Protein AF-A0A382S4W4-F1 (afdb_monomer)

pLDDT: mean 76.08, std 14.02, range [39.97, 96.25]

Solvent-accessible surface area (backbone atoms only — not comparable to full-atom values): 23054 Å² total; per-residue (Å²): 132,93,72,90,81,65,96,50,103,74,76,81,89,83,46,63,46,99,82,75,44,77,62,78,74,75,81,57,94,82,88,65,76,49,67,54,74,86,83,77,74,48,34,35,56,41,70,51,90,99,53,43,46,38,38,34,60,36,100,71,28,39,46,27,50,46,95,94,41,81,50,58,68,47,90,83,87,63,101,70,84,87,59,97,73,50,48,74,58,88,96,31,44,40,29,62,49,72,96,45,75,18,43,30,42,46,57,74,89,83,22,34,40,40,41,41,39,62,76,79,71,84,49,78,42,79,43,75,39,77,45,91,85,59,82,85,90,83,70,97,79,80,82,92,82,80,75,102,64,85,90,76,64,97,54,94,62,90,70,77,89,53,50,94,95,49,67,77,92,78,87,86,74,97,67,88,86,86,66,98,72,84,86,70,98,62,88,86,84,68,98,70,81,86,87,61,98,52,69,61,81,45,89,92,40,71,71,82,60,102,69,86,73,52,93,79,56,80,57,51,95,51,82,75,61,94,64,96,76,76,70,73,86,69,100,64,87,86,89,66,98,72,81,89,82,52,96,87,64,84,88,65,96,78,73,86,87,57,97,85,67,87,86,60,95,86,69,88,87,63,98,84,69,87,86,64,98,83,70,84,88,63,96,85,69,86,87,65,100,64,86,82,84,77,94,73,90,83,87,75,96,66,93,83,89,73,98,67,90,83,86,85,82,85,131

Structure (mmCIF, N/CA/C/O backbone):
data_AF-A0A382S4W4-F1
#
_entry.id   AF-A0A382S4W4-F1
#
loop_
_atom_site.group_PDB
_atom_site.id
_atom_site.type_symbol
_atom_site.label_atom_id
_atom_site.label_alt_id
_atom_site.label_comp_id
_atom_site.label_asym_id
_atom_site.label_entity_id
_atom_site.label_seq_id
_atom_site.pdbx_PDB_ins_code
_atom_site.Cartn_x
_atom_site.Cartn_y
_atom_site.Cartn_z
_atom_site.occupancy
_atom_site.B_iso_or_equiv
_atom_site.auth_seq_id
_atom_site.auth_comp_id
_atom_site.auth_asym_id
_atom_site.auth_atom_id
_atom_site.pdbx_PDB_model_num
ATOM 1 N N . THR A 1 1 ? -56.257 -3.236 67.622 1.00 54.34 1 THR A N 1
ATOM 2 C CA . THR A 1 1 ? -55.752 -2.202 66.692 1.00 54.34 1 THR A CA 1
ATOM 3 C C . THR A 1 1 ? -54.621 -1.463 67.360 1.00 54.34 1 THR A C 1
ATOM 5 O O . THR A 1 1 ? -54.868 -0.821 68.372 1.00 54.34 1 THR A O 1
ATOM 8 N N . ILE A 1 2 ? -53.397 -1.563 66.849 1.00 58.62 2 ILE A N 1
ATOM 9 C CA . ILE A 1 2 ? -52.315 -0.680 67.298 1.00 58.62 2 ILE A CA 1
ATOM 10 C C . ILE A 1 2 ? -52.555 0.663 66.600 1.00 58.62 2 ILE A C 1
ATOM 12 O O . ILE A 1 2 ? -52.522 0.729 65.375 1.00 58.62 2 ILE A O 1
ATOM 16 N N . ARG A 1 3 ? -52.894 1.710 67.358 1.00 56.34 3 ARG A N 1
ATOM 17 C CA . ARG A 1 3 ? -53.048 3.079 66.842 1.00 56.34 3 ARG A CA 1
ATOM 18 C C . ARG A 1 3 ? -51.912 3.915 67.414 1.00 56.34 3 ARG A C 1
ATOM 20 O O . ARG A 1 3 ? -51.837 4.068 68.628 1.00 56.34 3 ARG A O 1
ATOM 27 N N . ASN A 1 4 ? -51.046 4.453 66.561 1.00 56.53 4 ASN A N 1
ATOM 28 C CA . ASN A 1 4 ? -50.126 5.502 66.986 1.00 56.53 4 ASN A CA 1
ATOM 29 C C . ASN A 1 4 ? -50.922 6.815 67.046 1.00 56.53 4 ASN A C 1
ATOM 31 O O . ASN A 1 4 ? -51.209 7.416 66.015 1.00 56.53 4 ASN A O 1
ATOM 35 N N . SER A 1 5 ? -51.380 7.192 68.238 1.00 58.41 5 SER A N 1
ATOM 36 C CA . SER A 1 5 ? -52.273 8.338 68.452 1.00 58.41 5 SER A CA 1
ATOM 37 C C . SER A 1 5 ? -51.543 9.609 68.888 1.00 58.41 5 SER A C 1
ATOM 39 O O . SER A 1 5 ? -52.173 10.512 69.439 1.00 58.41 5 SER A O 1
ATOM 41 N N . VAL A 1 6 ? -50.224 9.691 68.696 1.00 53.38 6 VAL A N 1
ATOM 42 C CA . VAL A 1 6 ? -49.461 10.869 69.114 1.00 53.38 6 VAL A CA 1
ATOM 43 C C . VAL A 1 6 ? -49.486 11.918 68.002 1.00 53.38 6 VAL A C 1
ATOM 45 O O . VAL A 1 6 ? -49.145 11.651 66.853 1.00 53.38 6 VAL A O 1
ATOM 48 N N . LYS A 1 7 ? -49.925 13.126 68.363 1.00 47.78 7 LYS A N 1
ATOM 49 C CA . LYS A 1 7 ? -50.065 14.307 67.501 1.00 47.78 7 LYS A CA 1
ATOM 50 C C . LYS A 1 7 ? -48.700 14.971 67.285 1.00 47.78 7 LYS A C 1
ATOM 52 O O . LYS A 1 7 ? -48.487 16.113 67.679 1.00 47.78 7 LYS A O 1
ATOM 57 N N . THR A 1 8 ? -47.752 14.225 66.736 1.00 51.56 8 THR A N 1
ATOM 58 C CA . THR A 1 8 ? -46.457 14.750 66.302 1.00 51.56 8 THR A CA 1
ATOM 59 C C . THR A 1 8 ? -46.446 14.842 64.785 1.00 51.56 8 THR A C 1
ATOM 61 O O . THR A 1 8 ? -47.002 13.997 64.089 1.00 51.56 8 THR A O 1
ATOM 64 N N . ASN A 1 9 ? -45.782 15.864 64.252 1.00 51.69 9 ASN A N 1
ATOM 65 C CA . ASN A 1 9 ? -45.683 16.086 62.804 1.00 51.69 9 ASN A CA 1
ATOM 66 C C . ASN A 1 9 ? -44.791 15.032 62.104 1.00 51.69 9 ASN A C 1
ATOM 68 O O . ASN A 1 9 ? -44.653 15.046 60.886 1.00 51.69 9 ASN A O 1
ATOM 72 N N . ALA A 1 10 ? -44.204 14.115 62.879 1.00 47.34 10 ALA A N 1
ATOM 73 C CA . ALA A 1 10 ? -43.552 12.892 62.439 1.00 47.34 10 ALA A CA 1
ATOM 74 C C . ALA A 1 10 ? -44.035 11.749 63.347 1.00 47.34 10 ALA A C 1
ATOM 76 O O . ALA A 1 10 ? -43.761 11.753 64.549 1.00 47.34 10 ALA A O 1
ATOM 77 N N . GLY A 1 11 ? -44.794 10.803 62.796 1.00 48.38 11 GLY A N 1
ATOM 78 C CA . GLY A 1 11 ? -45.281 9.617 63.498 1.00 48.38 11 GLY A CA 1
ATOM 79 C C . GLY A 1 11 ? -44.932 8.364 62.702 1.00 48.38 11 GLY A C 1
ATOM 80 O O . GLY A 1 11 ? -45.155 8.313 61.496 1.00 48.38 11 GLY A O 1
ATOM 81 N N . GLY A 1 12 ? -44.378 7.356 63.373 1.00 56.34 12 GLY A N 1
ATOM 82 C CA . GLY A 1 12 ? -44.048 6.054 62.796 1.00 56.34 12 GLY A CA 1
ATOM 83 C C . GLY A 1 12 ? -44.210 4.950 63.837 1.00 56.34 12 GLY A C 1
ATOM 84 O O . GLY A 1 12 ? -44.223 5.222 65.037 1.00 56.34 12 GLY A O 1
ATOM 85 N N . LEU A 1 13 ? -44.384 3.707 63.395 1.00 65.19 13 LEU A N 1
ATOM 86 C CA . LEU A 1 13 ? -44.356 2.533 64.267 1.00 65.19 13 LEU A CA 1
ATOM 87 C C . LEU A 1 13 ? -42.949 1.932 64.194 1.00 65.19 13 LEU A C 1
ATOM 89 O O . LEU A 1 13 ? -42.568 1.381 63.166 1.00 65.19 13 LEU A O 1
ATOM 93 N N . VAL A 1 14 ? -42.172 2.058 65.271 1.00 59.69 14 VAL A N 1
ATOM 94 C CA . VAL A 1 14 ? -40.824 1.482 65.370 1.00 59.69 14 VAL A CA 1
ATOM 95 C C . VAL A 1 14 ? -40.901 0.238 66.246 1.00 59.69 14 VAL A C 1
ATOM 97 O O . VAL A 1 14 ? -41.170 0.337 67.439 1.00 59.69 14 VAL A O 1
ATOM 100 N N . LEU A 1 15 ? -40.678 -0.935 65.655 1.00 68.50 15 LEU A N 1
ATOM 101 C CA . LEU A 1 15 ? -40.522 -2.193 66.386 1.00 68.50 15 LEU A CA 1
ATOM 102 C C . LEU A 1 15 ? -39.055 -2.604 66.281 1.00 68.50 15 LEU A C 1
ATOM 104 O O . LEU A 1 15 ? -38.605 -3.014 65.213 1.00 68.50 15 LEU A O 1
ATOM 108 N N . GLN A 1 16 ? -38.295 -2.425 67.358 1.00 61.56 16 GLN A N 1
ATOM 109 C CA . GLN A 1 16 ? -36.849 -2.636 67.394 1.00 61.56 16 GLN A CA 1
ATOM 110 C C . GLN A 1 16 ? -36.498 -3.548 68.575 1.00 61.56 16 GLN A C 1
ATOM 112 O O . GLN A 1 16 ? -36.976 -3.340 69.688 1.00 61.56 16 GLN A O 1
ATOM 117 N N . GLY A 1 17 ? -35.710 -4.591 68.321 1.00 65.56 17 GLY A N 1
ATOM 118 C CA . GLY A 1 17 ? -35.198 -5.498 69.345 1.00 65.56 17 GLY A CA 1
ATOM 119 C C . GLY A 1 17 ? -34.038 -4.892 70.140 1.00 65.56 17 GLY A C 1
ATOM 120 O O . GLY A 1 17 ? -33.483 -3.857 69.772 1.00 65.56 17 GLY A O 1
ATOM 121 N N . SER A 1 18 ? -33.624 -5.579 71.206 1.00 71.19 18 SER A N 1
ATOM 122 C CA . SER A 1 18 ? -32.607 -5.120 72.172 1.00 71.19 18 SER A CA 1
ATOM 123 C C . SER A 1 18 ? -31.208 -4.864 71.591 1.00 71.19 18 SER A C 1
ATOM 125 O O . SER A 1 18 ? -30.400 -4.203 72.234 1.00 71.19 18 SER A O 1
ATOM 127 N N . ALA A 1 19 ? -30.922 -5.338 70.376 1.00 65.69 19 ALA A N 1
ATOM 128 C CA . ALA A 1 19 ? -29.662 -5.114 69.660 1.00 65.69 19 ALA A CA 1
ATOM 129 C C . ALA A 1 19 ? -29.766 -4.029 68.568 1.00 65.69 19 ALA A C 1
ATOM 131 O O . ALA A 1 19 ? -29.045 -4.079 67.575 1.00 65.69 19 ALA A O 1
ATOM 132 N N . ASN A 1 20 ? -30.711 -3.091 68.692 1.00 59.97 20 ASN A N 1
ATOM 133 C CA . ASN A 1 20 ? -31.052 -2.105 67.661 1.00 59.97 20 ASN A CA 1
ATOM 134 C C . ASN A 1 20 ? -31.538 -2.706 66.323 1.00 59.97 20 ASN A C 1
ATOM 136 O O . ASN A 1 20 ? -31.640 -1.994 65.324 1.00 59.97 20 ASN A O 1
ATOM 140 N N . ALA A 1 21 ? -31.889 -3.992 66.284 1.00 55.38 21 ALA A N 1
ATOM 141 C CA . ALA A 1 21 ? -32.415 -4.636 65.086 1.00 55.38 21 ALA A CA 1
ATOM 142 C C . ALA A 1 21 ? -33.883 -4.242 64.869 1.00 55.38 21 ALA A C 1
ATOM 144 O O . ALA A 1 21 ? -34.732 -4.547 65.704 1.00 55.38 21 ALA A O 1
ATOM 145 N N . HIS A 1 22 ? -34.201 -3.577 63.757 1.00 56.00 22 HIS A N 1
ATOM 146 C CA . HIS A 1 22 ? -35.592 -3.330 63.372 1.00 56.00 22 HIS A CA 1
ATOM 147 C C . HIS A 1 22 ? -36.271 -4.667 63.032 1.00 56.00 22 HIS A C 1
ATOM 149 O O . HIS A 1 22 ? -35.841 -5.375 62.127 1.00 56.00 22 HIS A O 1
ATOM 155 N N . GLY A 1 23 ? -37.311 -5.020 63.786 1.00 54.00 23 GLY A N 1
ATOM 156 C CA . GLY A 1 23 ? -38.014 -6.302 63.744 1.00 54.00 23 GLY A CA 1
ATOM 157 C C . GLY A 1 23 ? -39.500 -6.149 63.431 1.00 54.00 23 GLY A C 1
ATOM 158 O O . GLY A 1 23 ? -40.325 -6.841 64.022 1.00 54.00 23 GLY A O 1
ATOM 159 N N . MET A 1 24 ? -39.872 -5.223 62.542 1.00 62.91 24 MET A N 1
ATOM 160 C CA . MET A 1 24 ? -41.246 -5.174 62.043 1.00 62.91 24 MET A CA 1
ATOM 161 C C . MET A 1 24 ? -41.417 -6.216 60.938 1.00 62.91 24 MET A C 1
ATOM 163 O O . MET A 1 24 ? -41.065 -5.988 59.785 1.00 62.91 24 MET A O 1
ATOM 167 N N . GLN A 1 25 ? -41.966 -7.364 61.316 1.00 52.12 25 GLN A N 1
ATOM 168 C CA . GLN A 1 25 ? -42.292 -8.466 60.423 1.00 52.12 25 GLN A CA 1
ATOM 169 C C . GLN A 1 25 ? -43.817 -8.582 60.360 1.00 52.12 25 GLN A C 1
ATOM 171 O O . GLN A 1 25 ? -44.454 -9.047 61.305 1.00 52.12 25 GLN A O 1
ATOM 176 N N . LEU A 1 26 ? -44.420 -8.091 59.276 1.00 59.59 26 LEU A N 1
ATOM 177 C CA . LEU A 1 26 ? -45.848 -8.272 59.020 1.00 59.59 26 LEU A CA 1
ATOM 178 C C . LEU A 1 26 ? -46.017 -9.647 58.371 1.00 59.59 26 LEU A C 1
ATOM 180 O O . LEU A 1 26 ? -45.771 -9.819 57.183 1.00 59.59 26 LEU A O 1
ATOM 184 N N . TYR A 1 27 ? -46.342 -10.650 59.181 1.00 44.16 27 TYR A N 1
ATOM 185 C CA . TYR A 1 27 ? -46.604 -11.995 58.686 1.00 44.16 27 TYR A CA 1
ATOM 186 C C . TYR A 1 27 ? -47.919 -12.031 57.898 1.00 44.16 27 TYR A C 1
ATOM 188 O O . TYR A 1 27 ? -48.956 -11.597 58.398 1.00 44.16 27 TYR A O 1
ATOM 196 N N . TRP A 1 28 ? -47.880 -12.646 56.717 1.00 44.81 28 TRP A N 1
ATOM 197 C CA . TRP A 1 28 ? -49.014 -13.377 56.154 1.00 44.81 28 TRP A CA 1
ATOM 198 C C . TRP A 1 28 ? -48.686 -14.878 56.237 1.00 44.81 28 TRP A C 1
ATOM 200 O O . TRP A 1 28 ? -47.522 -15.279 56.167 1.00 44.81 28 TRP A O 1
ATOM 210 N N . SER A 1 29 ? -49.686 -15.730 56.459 1.00 39.97 29 SER A N 1
ATOM 211 C CA . SER A 1 29 ? -49.490 -17.179 56.589 1.00 39.97 29 SER A CA 1
ATOM 212 C C . SER A 1 29 ? -48.973 -17.789 55.279 1.00 39.97 29 SER A C 1
ATOM 214 O O . SER A 1 29 ? -49.696 -17.771 54.286 1.00 39.97 29 SER A O 1
ATOM 216 N N . GLY A 1 30 ? -47.761 -18.356 55.264 1.00 50.47 30 GLY A N 1
ATOM 217 C CA . GLY A 1 30 ? -47.265 -19.089 54.087 1.00 50.47 30 GLY A CA 1
ATOM 218 C C . GLY A 1 30 ? -45.762 -19.036 53.797 1.00 50.47 30 GLY A C 1
ATOM 219 O O . GLY A 1 30 ? -45.326 -19.678 52.852 1.00 50.47 30 GLY A O 1
ATOM 220 N N . GLY A 1 31 ? -44.953 -18.326 54.592 1.00 47.50 31 GLY A N 1
ATOM 221 C CA . GLY A 1 31 ? -43.483 -18.380 54.483 1.00 47.50 31 GLY A CA 1
ATOM 222 C C . GLY A 1 31 ? -42.833 -17.384 53.510 1.00 47.50 31 GLY A C 1
ATOM 223 O O . GLY A 1 31 ? -41.613 -17.410 53.373 1.00 47.50 31 GLY A O 1
ATOM 224 N N . ALA A 1 32 ? -43.602 -16.479 52.895 1.00 47.00 32 ALA A N 1
ATOM 225 C CA . ALA A 1 32 ? -43.093 -15.359 52.098 1.00 47.00 32 ALA A CA 1
ATOM 226 C C . ALA A 1 32 ? -43.271 -14.023 52.848 1.00 47.00 32 ALA A C 1
ATOM 228 O O . ALA A 1 32 ? -44.266 -13.824 53.545 1.00 47.00 32 ALA A O 1
ATOM 229 N N . TYR A 1 33 ? -42.290 -13.121 52.729 1.00 52.62 33 TYR A N 1
ATOM 230 C CA . TYR A 1 33 ? -42.271 -11.807 53.383 1.00 52.62 33 TYR A CA 1
ATOM 231 C C . TYR A 1 33 ? -42.236 -10.707 52.322 1.00 52.62 33 TYR A C 1
ATOM 233 O O . TYR A 1 33 ? -41.257 -10.620 51.583 1.00 52.62 33 TYR A O 1
ATOM 241 N N . GLY A 1 34 ? -43.255 -9.848 52.293 1.00 51.94 34 GLY A N 1
ATOM 242 C CA . GLY A 1 34 ? -43.344 -8.720 51.369 1.00 51.94 34 GLY A CA 1
ATOM 243 C C . GLY A 1 34 ? -44.276 -7.634 51.899 1.00 51.94 34 GLY A C 1
ATOM 244 O O . GLY A 1 34 ? -45.310 -7.915 52.508 1.00 51.94 34 GLY A O 1
ATOM 245 N N . PHE A 1 35 ? -43.895 -6.371 51.711 1.00 59.12 35 PHE A N 1
ATOM 246 C CA . PHE A 1 35 ? -44.831 -5.260 51.825 1.00 59.12 35 PHE A CA 1
ATOM 247 C C . PHE A 1 35 ? -45.616 -5.217 50.510 1.00 59.12 35 PHE A C 1
ATOM 249 O O . PHE A 1 35 ? -45.046 -4.810 49.508 1.00 59.12 35 PHE A O 1
ATOM 256 N N . LEU A 1 36 ? -46.915 -5.548 50.550 1.00 57.84 36 LEU A N 1
ATOM 257 C CA . LEU A 1 36 ? -47.888 -5.351 49.456 1.00 57.84 36 LEU A CA 1
ATOM 258 C C . LEU A 1 36 ? -47.997 -6.461 48.380 1.00 57.84 36 LEU A C 1
ATOM 260 O O . LEU A 1 36 ? -48.122 -6.155 47.195 1.00 57.84 36 LEU A O 1
ATOM 264 N N . ASP A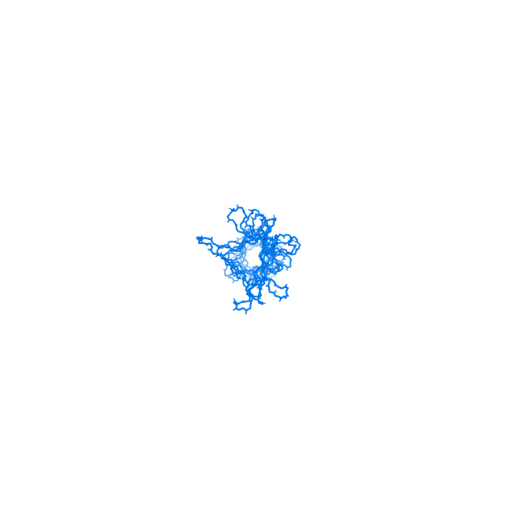 1 37 ? -48.102 -7.731 48.774 1.00 50.25 37 ASP A N 1
ATOM 265 C CA . ASP A 1 37 ? -48.637 -8.768 47.872 1.00 50.25 37 ASP A CA 1
ATOM 266 C C . ASP A 1 37 ? -50.182 -8.666 47.753 1.00 50.25 37 ASP A C 1
ATOM 268 O O . ASP A 1 37 ? -50.891 -8.417 48.731 1.00 50.25 37 ASP A O 1
ATOM 272 N N . GLY A 1 38 ? -50.704 -8.845 46.533 1.00 49.59 38 GLY A N 1
ATOM 273 C CA . GLY A 1 38 ? -52.071 -9.325 46.295 1.00 49.59 38 GLY A CA 1
ATOM 274 C C . GLY A 1 38 ? -53.092 -8.343 45.715 1.00 49.59 38 GLY A C 1
ATOM 275 O O . GLY A 1 38 ? -54.096 -8.787 45.164 1.00 49.59 38 GLY A O 1
ATOM 276 N N . ALA A 1 39 ? -52.867 -7.026 45.774 1.00 50.03 39 ALA A N 1
ATOM 277 C CA . ALA A 1 39 ? -53.858 -6.060 45.262 1.00 50.03 39 ALA A CA 1
ATOM 278 C C . ALA A 1 39 ? -53.289 -4.851 44.498 1.00 50.03 39 ALA A C 1
ATOM 280 O O . ALA A 1 39 ? -54.037 -4.184 43.789 1.00 50.03 39 ALA A O 1
ATOM 281 N N . TRP A 1 40 ? -51.994 -4.546 44.634 1.00 49.09 40 TRP A N 1
ATOM 282 C CA . TRP A 1 40 ? -51.416 -3.267 44.190 1.00 49.09 40 TRP A CA 1
ATOM 283 C C . TRP A 1 40 ? -50.186 -3.410 43.279 1.00 49.09 40 TRP A C 1
ATOM 285 O O . TRP A 1 40 ? -49.333 -2.540 43.316 1.00 49.09 40 TRP A O 1
ATOM 295 N N . ALA A 1 41 ? -50.136 -4.437 42.416 1.00 54.12 41 ALA A N 1
ATOM 296 C CA . ALA A 1 41 ? -49.183 -4.596 41.290 1.00 54.12 41 ALA A CA 1
ATOM 297 C C . ALA A 1 41 ? -47.979 -5.559 41.444 1.00 54.12 41 ALA A C 1
ATOM 299 O O . ALA A 1 41 ? -47.053 -5.491 40.640 1.00 54.12 41 ALA A O 1
ATOM 300 N N . GLY A 1 42 ? -48.004 -6.518 42.379 1.00 62.00 42 GLY A N 1
ATOM 301 C CA . GLY A 1 42 ? -47.074 -7.670 42.353 1.00 62.00 42 GLY A CA 1
ATOM 302 C C . GLY A 1 42 ? -45.594 -7.336 42.594 1.00 62.00 42 GLY A C 1
ATOM 303 O O . GLY A 1 42 ? -44.709 -8.095 42.215 1.00 62.00 42 GLY A O 1
ATOM 304 N N . TRP A 1 43 ? -45.324 -6.179 43.180 1.00 63.44 43 TRP A N 1
ATOM 305 C CA . TRP A 1 43 ? -44.027 -5.770 43.703 1.00 63.44 43 TRP A CA 1
ATOM 306 C C . TRP A 1 43 ? -43.767 -6.281 45.128 1.00 63.44 43 TRP A C 1
ATOM 308 O O . TRP A 1 43 ? -44.626 -6.147 45.992 1.00 63.44 43 TRP A O 1
ATOM 318 N N . ASP A 1 44 ? -42.553 -6.778 45.380 1.00 69.19 44 ASP A N 1
ATOM 319 C CA . ASP A 1 44 ? -42.065 -7.159 46.711 1.00 69.19 44 ASP A CA 1
ATOM 320 C C . ASP A 1 44 ? -40.742 -6.449 47.010 1.00 69.19 44 ASP A C 1
ATOM 322 O O . ASP A 1 44 ? -39.798 -6.502 46.221 1.00 69.19 44 ASP A O 1
ATOM 326 N N . ILE A 1 45 ? -40.642 -5.799 48.172 1.00 75.38 45 ILE A N 1
ATOM 327 C CA . ILE A 1 45 ? -39.391 -5.194 48.651 1.00 75.38 45 ILE A CA 1
ATOM 328 C C . ILE A 1 45 ? -38.903 -5.969 49.869 1.00 75.38 45 ILE A C 1
ATOM 330 O O . ILE A 1 45 ? -39.562 -6.005 50.911 1.00 75.38 45 ILE A O 1
ATOM 334 N N . ARG A 1 46 ? -37.706 -6.543 49.758 1.00 72.50 46 ARG A N 1
ATOM 335 C CA . ARG A 1 46 ? -37.032 -7.295 50.815 1.00 72.50 46 ARG A CA 1
ATOM 336 C C . ARG A 1 46 ? -35.699 -6.644 51.149 1.00 72.50 46 ARG A C 1
ATOM 338 O O . ARG A 1 46 ? -34.873 -6.396 50.278 1.00 72.50 46 ARG A O 1
ATOM 345 N N . LYS A 1 47 ? -35.441 -6.457 52.442 1.00 69.06 47 LYS A N 1
ATOM 346 C CA . LYS A 1 47 ? -34.117 -6.118 52.968 1.00 69.06 47 LYS A CA 1
ATOM 347 C C . LYS A 1 47 ? -33.769 -7.080 54.092 1.00 69.06 47 LYS A C 1
ATOM 349 O O . LYS A 1 47 ? -34.375 -7.031 55.158 1.00 69.06 47 LYS A O 1
ATOM 354 N N . ALA A 1 48 ? -32.785 -7.946 53.872 1.00 69.25 48 ALA A N 1
ATOM 355 C CA . ALA A 1 48 ? -32.243 -8.760 54.956 1.00 69.25 48 ALA A CA 1
ATOM 356 C C . ALA A 1 48 ? -31.367 -7.898 55.886 1.00 69.25 48 ALA A C 1
ATOM 358 O O . ALA A 1 48 ? -30.702 -6.951 55.438 1.00 69.25 48 ALA A O 1
ATOM 359 N N . VAL A 1 49 ? -31.345 -8.223 57.184 1.00 65.06 49 VAL A N 1
ATOM 360 C CA . VAL A 1 49 ? -30.400 -7.617 58.140 1.00 65.06 49 VAL A CA 1
ATOM 361 C C . VAL A 1 49 ? -28.986 -7.899 57.637 1.00 65.06 49 VAL A C 1
ATOM 363 O O . VAL A 1 49 ? -28.648 -9.051 57.389 1.00 65.06 49 VAL A O 1
ATOM 366 N N . ASN A 1 50 ? -28.196 -6.845 57.416 1.00 70.75 50 ASN A N 1
ATOM 367 C CA . ASN A 1 50 ? -26.859 -6.908 56.802 1.00 70.75 50 ASN A CA 1
ATOM 368 C C . ASN A 1 50 ? -26.780 -7.563 55.403 1.00 70.75 50 ASN A C 1
ATOM 370 O O . ASN A 1 50 ? -25.682 -7.764 54.904 1.00 70.75 50 ASN A O 1
ATOM 374 N N . GLY A 1 51 ? -27.911 -7.869 54.755 1.00 68.31 51 GLY A N 1
ATOM 375 C CA . GLY A 1 51 ? -27.957 -8.445 53.406 1.00 68.31 51 GLY A CA 1
ATOM 376 C C . GLY A 1 51 ? -28.435 -7.458 52.341 1.00 68.31 51 GLY A C 1
ATOM 377 O O . GLY A 1 51 ? -28.533 -6.255 52.587 1.00 68.31 51 GLY A O 1
ATOM 378 N N . ASN A 1 52 ? -28.766 -7.963 51.159 1.00 75.00 52 ASN A N 1
ATOM 379 C CA . ASN A 1 52 ? -29.083 -7.132 49.997 1.00 75.00 52 ASN A CA 1
ATOM 380 C C . ASN A 1 52 ? -30.491 -6.514 50.062 1.00 75.00 52 ASN A C 1
ATOM 382 O O . ASN A 1 52 ? -31.371 -7.014 50.773 1.00 75.00 52 ASN A O 1
ATOM 386 N N . LEU A 1 53 ? -30.675 -5.394 49.353 1.00 80.12 53 LEU A N 1
ATOM 387 C CA . LEU A 1 53 ? -31.995 -4.827 49.066 1.00 80.12 53 LEU A CA 1
ATOM 388 C C . LEU A 1 53 ? -32.470 -5.409 47.734 1.00 80.12 53 LEU A C 1
ATOM 390 O O . LEU A 1 53 ? -31.862 -5.158 46.693 1.00 80.12 53 LEU A O 1
ATOM 394 N N . GLU A 1 54 ? -33.552 -6.168 47.780 1.00 74.81 54 GLU A N 1
ATOM 395 C CA . GLU A 1 54 ? -34.197 -6.775 46.623 1.00 74.81 54 GLU A CA 1
ATOM 396 C C . GLU A 1 54 ? -35.533 -6.064 46.395 1.00 74.81 54 GLU A C 1
ATOM 398 O O . GLU A 1 54 ? -36.381 -6.045 47.288 1.00 74.81 54 GLU A O 1
ATOM 403 N N . ALA A 1 55 ? -35.718 -5.476 45.213 1.00 78.81 55 ALA A N 1
ATOM 404 C CA . ALA A 1 55 ? -37.009 -4.980 44.750 1.00 78.81 55 ALA A CA 1
ATOM 405 C C . ALA A 1 55 ? -37.456 -5.838 43.563 1.00 78.81 55 ALA A C 1
ATOM 407 O O . ALA A 1 55 ? -36.878 -5.785 42.475 1.00 78.81 55 ALA A O 1
ATOM 408 N N . TRP A 1 56 ? -38.461 -6.667 43.794 1.00 73.31 56 TRP A N 1
ATOM 409 C CA . TRP A 1 56 ? -39.118 -7.483 42.787 1.00 73.31 56 TRP A CA 1
ATOM 410 C C . TRP A 1 56 ? -40.264 -6.670 42.200 1.00 73.31 56 TRP A C 1
ATOM 412 O O . TRP A 1 56 ? -41.025 -6.066 42.950 1.00 73.31 56 TRP A O 1
ATOM 422 N N . VAL A 1 57 ? -40.383 -6.627 40.873 1.00 73.44 57 VAL A N 1
ATOM 423 C CA . VAL A 1 57 ? -41.421 -5.853 40.172 1.00 73.44 57 VAL A CA 1
ATOM 424 C C . VAL A 1 57 ? -42.268 -6.813 39.330 1.00 73.44 57 VAL A C 1
ATOM 426 O O . VAL A 1 57 ? -42.339 -6.726 38.105 1.00 73.44 57 VAL A O 1
ATOM 429 N N . GLY A 1 58 ? -42.868 -7.798 40.000 1.00 69.69 58 GLY A N 1
ATOM 430 C CA . GLY A 1 58 ? -43.636 -8.873 39.378 1.00 69.69 58 GLY A CA 1
ATOM 431 C C . GLY A 1 58 ? -42.783 -9.993 38.779 1.00 69.69 58 GLY A C 1
ATOM 432 O O . GLY A 1 58 ? -41.586 -10.120 39.027 1.00 69.69 58 GLY A O 1
ATOM 433 N N . ASN A 1 59 ? -43.425 -10.819 37.947 1.00 67.12 59 ASN A N 1
ATOM 434 C CA . ASN A 1 59 ? -42.836 -12.037 37.371 1.00 67.12 59 ASN A CA 1
ATOM 435 C C . ASN A 1 59 ? -41.751 -11.763 36.301 1.00 67.12 59 ASN A C 1
ATOM 437 O O . ASN A 1 59 ? -41.108 -12.692 35.820 1.00 67.12 59 ASN A O 1
ATOM 441 N N . ALA A 1 60 ? -41.575 -10.499 35.893 1.00 60.75 60 ALA A N 1
ATOM 442 C CA . ALA A 1 60 ? -40.752 -10.095 34.751 1.00 60.75 60 ALA A CA 1
ATOM 443 C C . ALA A 1 60 ? -39.370 -9.521 35.124 1.00 60.75 60 ALA A C 1
ATOM 445 O O . ALA A 1 60 ? -38.569 -9.256 34.230 1.00 60.75 60 ALA A O 1
ATOM 446 N N . GLY A 1 61 ? -39.052 -9.343 36.411 1.00 65.00 61 GLY A N 1
ATOM 447 C CA . GLY A 1 61 ? -37.689 -9.004 36.818 1.00 65.00 61 GLY A CA 1
ATOM 448 C C . GLY A 1 61 ? -37.554 -8.426 38.223 1.00 65.00 61 GLY A C 1
ATOM 449 O O . GLY A 1 61 ? -38.462 -7.793 38.757 1.00 65.00 61 GLY A O 1
ATOM 450 N N . PHE A 1 62 ? -36.378 -8.637 38.810 1.00 73.50 62 PHE A N 1
ATOM 451 C CA . PHE A 1 62 ? -35.947 -7.995 40.049 1.00 73.50 62 PHE A CA 1
ATOM 452 C C . PHE A 1 62 ? -34.829 -6.994 39.745 1.00 73.50 62 PHE A C 1
ATOM 454 O O . PHE A 1 62 ? -34.095 -7.170 38.771 1.00 73.50 62 PHE A O 1
ATOM 461 N N . ILE A 1 63 ? -34.684 -5.978 40.596 1.00 76.75 63 ILE A N 1
ATOM 462 C CA . ILE A 1 63 ? -33.468 -5.174 40.733 1.00 76.75 63 ILE A CA 1
ATOM 463 C C . ILE A 1 63 ? -32.924 -5.459 42.136 1.00 76.75 63 ILE A C 1
ATOM 465 O O . ILE A 1 63 ? -33.559 -5.125 43.138 1.00 76.75 63 ILE A O 1
ATOM 469 N N . CYS A 1 64 ? -31.762 -6.107 42.216 1.00 74.94 64 CYS A N 1
ATOM 470 C CA . CYS A 1 64 ? -31.025 -6.292 43.461 1.00 74.94 64 CYS A CA 1
ATOM 471 C C . CYS A 1 64 ? -29.842 -5.333 43.506 1.00 74.94 64 CYS A C 1
ATOM 473 O O . CYS A 1 64 ? -28.964 -5.389 42.644 1.00 74.94 64 CYS A O 1
ATOM 475 N N . ALA A 1 65 ? -29.775 -4.521 44.558 1.00 74.38 65 ALA A N 1
ATOM 476 C CA . ALA A 1 65 ? -28.518 -3.924 44.984 1.00 74.38 65 ALA A CA 1
ATOM 477 C C . ALA A 1 65 ? -27.802 -4.953 45.869 1.00 74.38 65 ALA A C 1
ATOM 479 O O . ALA A 1 65 ? -28.106 -5.091 47.058 1.00 74.38 65 ALA A O 1
ATOM 480 N N . CYS A 1 66 ? -26.907 -5.719 45.253 1.00 66.88 66 CYS A N 1
ATOM 481 C CA . CYS A 1 66 ? -26.224 -6.849 45.860 1.00 66.88 66 CYS A CA 1
ATOM 482 C C . CYS A 1 66 ? -24.729 -6.513 46.025 1.00 66.88 66 CYS A C 1
ATOM 484 O O . CYS A 1 66 ? -24.031 -6.364 45.024 1.00 66.88 66 CYS A O 1
ATOM 486 N N . GLU A 1 67 ? -24.238 -6.364 47.262 1.00 68.44 67 GLU A N 1
ATOM 487 C CA . GLU A 1 67 ? -22.795 -6.236 47.579 1.00 68.44 67 GLU A CA 1
ATOM 488 C C . GLU A 1 67 ? -22.028 -5.168 46.760 1.00 68.44 67 GLU A C 1
ATOM 490 O O . GLU A 1 67 ? -20.883 -5.358 46.358 1.00 68.44 67 GLU A O 1
ATOM 495 N N . GLY A 1 68 ? -22.665 -4.022 46.488 1.00 69.19 68 GLY A N 1
ATOM 496 C CA . GLY A 1 68 ? -22.067 -2.931 45.700 1.00 69.19 68 GLY A CA 1
ATOM 497 C C . GLY A 1 68 ? -22.243 -3.057 44.181 1.00 69.19 68 GLY A C 1
ATOM 498 O O . GLY A 1 68 ? -21.703 -2.243 43.435 1.00 69.19 68 GLY A O 1
ATOM 499 N N . SER A 1 69 ? -23.021 -4.036 43.719 1.00 70.75 69 SER A N 1
ATOM 500 C CA . SER A 1 69 ? -23.436 -4.199 42.324 1.00 70.75 69 SER A CA 1
ATOM 501 C C . SER A 1 69 ? -24.948 -4.033 42.161 1.00 70.75 69 SER A C 1
ATOM 503 O O . SER A 1 69 ? -25.712 -4.164 43.119 1.00 70.75 69 SER A O 1
ATOM 505 N N . VAL A 1 70 ? -25.380 -3.757 40.932 1.00 80.94 70 VAL A N 1
ATOM 506 C CA . VAL A 1 70 ? -26.788 -3.822 40.533 1.00 80.94 70 VAL A CA 1
ATOM 507 C C . VAL A 1 70 ? -26.956 -5.058 39.660 1.00 80.94 70 VAL A C 1
ATOM 509 O O . VAL A 1 70 ? -26.393 -5.127 38.569 1.00 80.94 70 VAL A O 1
ATOM 512 N N . ALA A 1 71 ? -27.723 -6.033 40.136 1.00 78.94 71 ALA A N 1
ATOM 513 C CA . ALA A 1 71 ? -28.158 -7.179 39.349 1.00 78.94 71 ALA A CA 1
ATOM 514 C C . ALA A 1 71 ? -29.625 -6.972 38.978 1.00 78.94 71 ALA A C 1
ATOM 516 O O . ALA A 1 71 ? -30.472 -6.854 39.862 1.00 78.94 71 ALA A O 1
ATOM 517 N N . ALA A 1 72 ? -29.924 -6.914 37.684 1.00 80.44 72 ALA A N 1
ATOM 518 C CA . ALA A 1 72 ? -31.286 -6.762 37.201 1.00 80.44 72 ALA A CA 1
ATOM 519 C C . ALA A 1 72 ? -31.601 -7.824 36.149 1.00 80.44 72 ALA A C 1
ATOM 521 O O . ALA A 1 72 ? -30.792 -8.077 35.258 1.00 80.44 72 ALA A O 1
ATOM 522 N N . HIS A 1 73 ? -32.784 -8.430 36.246 1.00 79.31 73 HIS A N 1
ATOM 523 C CA . HIS A 1 73 ? -33.301 -9.332 35.207 1.00 79.31 73 HIS A CA 1
ATOM 524 C C . HIS A 1 73 ? -34.129 -8.582 34.143 1.00 79.31 73 HIS A C 1
ATOM 526 O O . HIS A 1 73 ? -34.663 -9.182 33.218 1.00 79.31 73 HIS A O 1
ATOM 532 N N . CYS A 1 74 ? -34.219 -7.258 34.274 1.00 78.06 74 CYS A N 1
ATOM 533 C CA . CYS A 1 74 ? -34.865 -6.342 33.342 1.00 78.06 74 CYS A CA 1
ATOM 534 C C . CYS A 1 74 ? -33.863 -5.293 32.821 1.00 78.06 74 CYS A C 1
ATOM 536 O O . CYS A 1 74 ? -32.766 -5.136 33.362 1.00 78.06 74 CYS A O 1
ATOM 538 N N . CYS A 1 75 ? -34.229 -4.564 31.761 1.00 80.12 75 CYS A N 1
ATOM 539 C CA . CYS A 1 75 ? -33.418 -3.457 31.253 1.00 80.12 75 CYS A CA 1
ATOM 540 C C . CYS A 1 75 ? -33.312 -2.338 32.302 1.00 80.12 75 CYS A C 1
ATOM 542 O O . CYS A 1 75 ? -34.326 -1.793 32.735 1.00 80.12 75 CYS A O 1
ATOM 544 N N . VAL A 1 76 ? -32.087 -1.951 32.664 1.00 82.62 76 VAL A N 1
ATOM 545 C CA . VAL A 1 76 ? -31.833 -0.779 33.513 1.00 82.62 76 VAL A CA 1
ATOM 546 C C . VAL A 1 76 ? -31.647 0.438 32.612 1.00 82.62 76 VAL A C 1
ATOM 548 O O . VAL A 1 76 ? -30.686 0.502 31.848 1.00 82.62 76 VAL A O 1
ATOM 551 N N . VAL A 1 77 ? -32.558 1.406 32.701 1.00 82.69 77 VAL A N 1
ATOM 552 C CA . VAL A 1 77 ? -32.446 2.693 32.002 1.00 82.69 77 VAL A CA 1
ATOM 553 C C . VAL A 1 77 ? -32.043 3.752 33.020 1.00 82.69 77 VAL A C 1
ATOM 555 O O . VAL A 1 77 ? -32.808 4.066 33.929 1.00 82.69 77 VAL A O 1
ATOM 558 N N . ALA A 1 78 ? -30.840 4.300 32.880 1.00 84.19 78 ALA A N 1
ATOM 559 C CA . ALA A 1 78 ? -30.336 5.381 33.718 1.00 84.19 78 ALA A CA 1
ATOM 560 C C . ALA A 1 78 ? -29.531 6.369 32.858 1.00 84.19 78 ALA A C 1
ATOM 562 O O . ALA A 1 78 ? -28.874 5.928 31.913 1.00 84.19 78 ALA A O 1
ATOM 563 N N . PRO A 1 79 ? -29.522 7.679 33.176 1.00 83.94 79 PRO A N 1
ATOM 564 C CA . PRO A 1 79 ? -28.658 8.641 32.487 1.00 83.94 79 PRO A CA 1
ATOM 565 C C . PRO A 1 79 ? -27.169 8.289 32.602 1.00 83.94 79 PRO A C 1
ATOM 567 O O . PRO A 1 79 ? -26.392 8.563 31.694 1.00 83.94 79 PRO A O 1
ATOM 570 N N . ILE A 1 80 ? -26.778 7.689 33.731 1.00 83.94 80 ILE A N 1
ATOM 571 C CA . ILE A 1 80 ? -25.415 7.255 34.031 1.00 83.94 80 ILE A CA 1
ATOM 572 C C . ILE A 1 80 ? -25.506 5.920 34.773 1.00 83.94 80 ILE A C 1
ATOM 574 O O . ILE A 1 80 ? -26.222 5.812 35.769 1.00 83.94 80 ILE A O 1
ATOM 578 N N . LEU A 1 81 ? -24.756 4.919 34.310 1.00 84.69 81 LEU A N 1
ATOM 579 C CA . LEU A 1 81 ? -24.528 3.671 35.034 1.00 84.69 81 LEU A CA 1
ATOM 580 C C . LEU A 1 81 ? -23.088 3.663 35.552 1.00 84.69 81 LEU A C 1
ATOM 582 O O . LEU A 1 81 ? -22.146 3.512 34.778 1.00 84.69 81 LEU A O 1
ATOM 586 N N . CYS A 1 82 ? -22.915 3.829 36.861 1.00 81.88 82 CYS A N 1
ATOM 587 C CA . CYS A 1 82 ? -21.602 3.767 37.496 1.00 81.88 82 CYS A CA 1
ATOM 588 C C . CYS A 1 82 ? -21.270 2.324 37.887 1.00 81.88 82 CYS A C 1
ATOM 590 O O . CYS A 1 82 ? -22.066 1.663 38.554 1.00 81.88 82 CYS A O 1
ATOM 592 N N . ALA A 1 83 ? -20.074 1.859 37.531 1.00 83.12 83 ALA A N 1
ATOM 593 C CA . ALA A 1 83 ? -19.528 0.591 37.998 1.00 83.12 83 ALA A CA 1
ATOM 594 C C . ALA A 1 83 ? -18.143 0.821 38.607 1.00 83.12 83 ALA A C 1
ATOM 596 O O . ALA A 1 83 ? -17.305 1.490 38.008 1.00 83.12 83 ALA A O 1
ATOM 597 N N . THR A 1 84 ? -17.896 0.257 39.789 1.00 81.56 84 THR A N 1
ATOM 598 C CA . THR A 1 84 ? -16.633 0.463 40.517 1.00 81.56 84 THR A CA 1
ATOM 599 C C . THR A 1 84 ? -15.463 -0.293 39.888 1.00 81.56 84 THR A C 1
ATOM 601 O O . THR A 1 84 ? -14.329 0.167 39.951 1.00 81.56 84 THR A O 1
ATOM 604 N N . SER A 1 85 ? -15.723 -1.458 39.284 1.00 84.25 85 SER A N 1
ATOM 605 C CA . SER A 1 85 ? -14.675 -2.303 38.690 1.00 84.25 85 SER A CA 1
ATOM 606 C C . SER A 1 85 ? -14.887 -2.537 37.200 1.00 84.25 85 SER A C 1
ATOM 608 O O . SER A 1 85 ? -13.975 -2.314 36.412 1.00 84.25 85 SER A O 1
ATOM 610 N N . TYR A 1 86 ? -16.075 -2.988 36.800 1.00 85.31 86 TYR A N 1
ATOM 611 C CA . TYR A 1 86 ? -16.437 -3.200 35.400 1.00 85.31 86 TYR A CA 1
ATOM 612 C C . TYR A 1 86 ? -17.960 -3.295 35.249 1.00 85.31 86 TYR A C 1
ATOM 614 O O . TYR A 1 86 ? -18.662 -3.667 36.190 1.00 85.31 86 TYR A O 1
ATOM 622 N N . ALA A 1 87 ? -18.459 -3.036 34.045 1.00 87.81 87 ALA A N 1
ATOM 623 C CA . ALA A 1 87 ? -19.782 -3.450 33.596 1.00 87.81 87 ALA A CA 1
ATOM 624 C C . ALA A 1 87 ? -19.647 -4.724 32.746 1.00 87.81 87 ALA A C 1
ATOM 626 O O . ALA A 1 87 ? -18.772 -4.809 31.887 1.00 87.81 87 ALA A O 1
ATOM 627 N N . LYS A 1 88 ? -20.485 -5.737 32.984 1.00 84.75 88 LYS A N 1
ATOM 628 C CA . LYS A 1 88 ? -20.534 -6.951 32.150 1.00 84.75 88 LYS A CA 1
ATOM 629 C C . LYS A 1 88 ? -21.622 -6.807 31.093 1.00 84.75 88 LYS A C 1
ATOM 631 O O . LYS A 1 88 ? -22.773 -6.558 31.435 1.00 84.75 88 LYS A O 1
ATOM 636 N N . ILE A 1 89 ? -21.258 -6.999 29.830 1.00 87.12 89 ILE A N 1
ATOM 637 C CA . ILE A 1 89 ? -22.165 -7.016 28.682 1.00 87.12 89 ILE A CA 1
ATOM 638 C C . ILE A 1 89 ? -22.011 -8.384 28.010 1.00 87.12 89 ILE A C 1
ATOM 640 O O . ILE A 1 89 ? -21.014 -8.657 27.342 1.00 87.12 89 ILE A O 1
ATOM 644 N N . GLY A 1 90 ? -22.970 -9.284 28.245 1.00 87.56 90 GLY A N 1
ATOM 645 C CA . GLY A 1 90 ? -22.830 -10.692 27.867 1.00 87.56 90 GLY A CA 1
ATOM 646 C C . GLY A 1 90 ? -21.633 -11.343 28.571 1.00 87.56 90 GLY A C 1
ATOM 647 O O . GLY A 1 90 ? -21.521 -11.283 29.795 1.00 87.56 90 GLY A O 1
ATOM 648 N N . ALA A 1 91 ? -20.725 -11.943 27.798 1.00 85.88 91 ALA A N 1
ATOM 649 C CA . ALA A 1 91 ? -19.478 -12.520 28.312 1.00 85.88 91 ALA A CA 1
ATOM 650 C C . ALA A 1 91 ? -18.324 -11.499 28.429 1.00 85.88 91 ALA A C 1
ATOM 652 O O . ALA A 1 91 ? -17.255 -11.837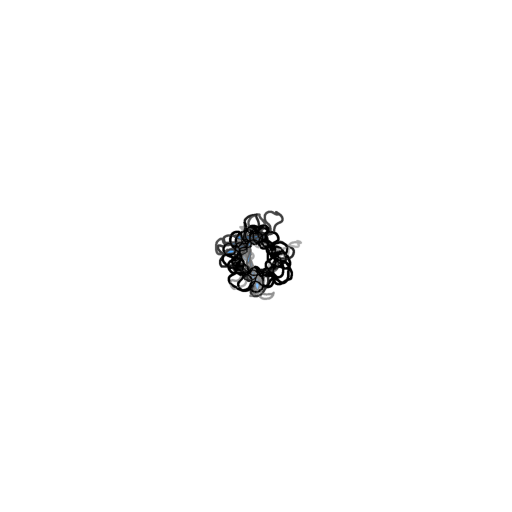 28.936 1.00 85.88 91 ALA A O 1
ATOM 653 N N . THR A 1 92 ? -18.521 -10.258 27.976 1.00 86.44 92 THR A N 1
ATOM 654 C CA . THR A 1 92 ? -17.470 -9.237 27.900 1.00 86.44 92 THR A CA 1
ATOM 655 C C . THR A 1 92 ? -17.521 -8.306 29.103 1.00 86.44 92 THR A C 1
ATOM 657 O O . THR A 1 92 ? -18.583 -7.821 29.490 1.00 86.44 92 THR A O 1
ATOM 660 N N . CYS A 1 93 ? -16.359 -8.019 29.689 1.00 86.88 93 CYS A N 1
ATOM 661 C CA . CYS A 1 93 ? -16.219 -6.989 30.716 1.00 86.88 93 CYS A CA 1
ATOM 662 C C . CYS A 1 93 ? -15.753 -5.673 30.080 1.00 86.88 93 CYS A C 1
ATOM 664 O O . CYS A 1 93 ? -14.815 -5.667 29.280 1.00 86.88 93 CYS A O 1
ATOM 666 N N . VAL A 1 94 ? -16.397 -4.577 30.473 1.00 89.81 94 VAL A N 1
ATOM 667 C CA . VAL A 1 94 ? -16.105 -3.200 30.077 1.00 89.81 94 VAL A CA 1
ATOM 668 C C . VAL A 1 94 ? -15.657 -2.432 31.315 1.00 89.81 94 VAL A C 1
ATOM 670 O O . VAL A 1 94 ? -16.418 -2.302 32.273 1.00 89.81 94 VAL A O 1
ATOM 673 N N . CYS A 1 95 ? -14.427 -1.936 31.327 1.00 87.94 95 CYS A N 1
ATOM 674 C CA . CYS A 1 95 ? -13.875 -1.184 32.456 1.00 87.94 95 CYS A CA 1
ATOM 675 C C . CYS A 1 95 ? -12.948 -0.065 31.993 1.00 87.94 95 CYS A C 1
ATOM 677 O O . CYS A 1 95 ? -12.654 0.065 30.806 1.00 87.94 95 CYS A O 1
ATOM 679 N N . THR A 1 96 ? -12.484 0.753 32.932 1.00 87.44 96 THR A N 1
ATOM 680 C CA . THR A 1 96 ? -11.409 1.708 32.673 1.00 87.44 96 THR A CA 1
ATOM 681 C C . THR A 1 96 ? -10.047 1.017 32.770 1.00 87.44 96 THR A C 1
ATOM 683 O O . THR A 1 96 ? -9.821 0.142 33.610 1.00 87.44 96 THR A O 1
ATOM 686 N N . HIS A 1 97 ? -9.103 1.397 31.910 1.00 83.38 97 HIS A N 1
ATOM 687 C CA . HIS A 1 97 ? -7.716 0.947 32.008 1.00 83.38 97 HIS A CA 1
ATOM 688 C C . HIS A 1 97 ? -6.929 1.833 32.981 1.00 83.38 97 HIS A C 1
ATOM 690 O O . HIS A 1 97 ? -6.406 2.892 32.612 1.00 83.38 97 HIS A O 1
ATOM 696 N N . GLY A 1 98 ? -6.838 1.389 34.235 1.00 78.12 98 GLY A N 1
ATOM 697 C CA . GLY A 1 98 ? -6.120 2.114 35.286 1.00 78.12 98 GLY A CA 1
ATOM 698 C C . GLY A 1 98 ? -6.612 3.559 35.450 1.00 78.12 98 GLY A C 1
ATOM 699 O O . GLY A 1 98 ? -7.763 3.874 35.157 1.00 78.12 98 GLY A O 1
ATOM 700 N N . GLY A 1 99 ? -5.720 4.453 35.885 1.00 78.75 99 GLY A N 1
ATOM 701 C CA . GLY A 1 99 ? -6.009 5.889 36.020 1.00 78.75 99 GLY A CA 1
ATOM 702 C C . GLY A 1 99 ? -6.028 6.678 34.702 1.00 78.75 99 GLY A C 1
ATOM 703 O O . GLY A 1 99 ? -6.166 7.893 34.743 1.00 78.75 99 GLY A O 1
ATOM 704 N N . THR A 1 100 ? -5.868 6.021 33.544 1.00 76.12 100 THR A N 1
ATOM 705 C CA . THR A 1 100 ? -5.663 6.700 32.244 1.00 76.12 100 THR A CA 1
ATOM 706 C C . THR A 1 100 ? -6.955 7.065 31.510 1.00 76.12 100 THR A C 1
ATOM 708 O O . THR A 1 100 ? -6.901 7.703 30.466 1.00 76.12 100 THR A O 1
ATOM 711 N N . GLY A 1 101 ? -8.120 6.655 32.025 1.00 83.38 101 GLY A N 1
ATOM 712 C CA . GLY A 1 101 ? -9.424 7.017 31.451 1.00 83.38 101 GLY A CA 1
ATOM 713 C C . GLY A 1 101 ? -9.800 6.303 30.144 1.00 83.38 101 GLY A C 1
ATOM 714 O O . GLY A 1 101 ? -10.811 6.648 29.541 1.00 83.38 101 GLY A O 1
ATOM 715 N N . ARG A 1 102 ? -9.034 5.296 29.703 1.00 91.75 102 ARG A N 1
ATOM 716 C CA . ARG A 1 102 ? -9.324 4.532 28.473 1.00 91.75 102 ARG A CA 1
ATOM 717 C C . ARG A 1 102 ? -10.350 3.428 28.704 1.00 91.75 102 ARG A C 1
ATOM 719 O O . ARG A 1 102 ? -10.324 2.770 29.745 1.00 91.75 102 ARG A O 1
ATOM 726 N N . LEU A 1 103 ? -11.203 3.182 27.713 1.00 92.56 103 LEU A N 1
ATOM 727 C CA . LEU A 1 103 ? -12.143 2.066 27.689 1.00 92.56 103 LEU A CA 1
ATOM 728 C C . LEU A 1 103 ? -11.394 0.764 27.403 1.00 92.56 103 LEU A C 1
ATOM 730 O O . LEU A 1 103 ? -10.718 0.654 26.385 1.00 92.56 103 LEU A O 1
ATOM 734 N N . LYS A 1 104 ? -11.541 -0.232 28.274 1.00 93.94 104 LYS A N 1
ATOM 735 C CA . LYS A 1 104 ? -10.975 -1.571 28.114 1.00 93.94 104 LYS A CA 1
ATOM 736 C C . LYS A 1 104 ? -12.079 -2.580 27.830 1.00 93.94 104 LYS A C 1
ATOM 738 O O . LYS A 1 104 ? -12.977 -2.767 28.651 1.00 93.94 104 LYS A O 1
ATOM 743 N N . LEU A 1 105 ? -11.977 -3.252 26.687 1.00 93.44 105 LEU A N 1
ATOM 744 C CA . LEU A 1 105 ? -12.853 -4.348 26.278 1.00 93.44 105 LEU A CA 1
ATOM 745 C C . LEU A 1 105 ? -12.085 -5.666 26.413 1.00 93.44 105 LEU A C 1
ATOM 747 O O . LEU A 1 105 ? -11.119 -5.909 25.689 1.00 93.44 105 LEU A O 1
ATOM 751 N N . HIS A 1 106 ? -12.483 -6.496 27.375 1.00 91.56 106 HIS A N 1
ATOM 752 C CA . HIS A 1 106 ? -11.808 -7.763 27.659 1.00 91.56 106 HIS A CA 1
ATOM 753 C C . HIS A 1 106 ? -12.163 -8.862 26.645 1.00 91.56 106 HIS A C 1
ATOM 755 O O . HIS A 1 106 ? -13.342 -9.118 26.390 1.00 91.56 106 HIS A O 1
ATOM 761 N N . GLY A 1 107 ? -11.137 -9.541 26.125 1.00 90.56 107 GLY A N 1
ATOM 762 C CA . GLY A 1 107 ? -11.248 -10.825 25.434 1.00 90.56 107 GLY A CA 1
ATOM 763 C C . GLY A 1 107 ? -11.063 -12.007 26.395 1.00 90.56 107 GLY A C 1
ATOM 764 O O . GLY A 1 107 ? -11.310 -11.902 27.597 1.00 90.56 107 GLY A O 1
ATOM 765 N N . SER A 1 108 ? -10.623 -13.151 25.869 1.00 89.25 108 SER A N 1
ATOM 766 C CA . SER A 1 108 ? -10.239 -14.317 26.676 1.00 89.25 108 SER A CA 1
ATOM 767 C C . SER A 1 108 ? -8.825 -14.176 27.247 1.00 89.25 108 SER A C 1
ATOM 769 O O . SER A 1 108 ? -7.930 -13.716 26.542 1.00 89.25 108 SER A O 1
ATOM 771 N N . GLY A 1 109 ? -8.594 -14.660 28.471 1.00 90.94 109 GLY A N 1
ATOM 772 C CA . GLY A 1 109 ? -7.271 -14.603 29.102 1.00 90.94 109 GLY A CA 1
ATOM 773 C C . GLY A 1 109 ? -6.865 -13.168 29.446 1.00 90.94 109 GLY A C 1
ATOM 774 O O . GLY A 1 109 ? -7.634 -12.436 30.070 1.00 90.94 109 GLY A O 1
ATOM 775 N N . ASP A 1 110 ? -5.662 -12.772 29.044 1.00 91.50 110 ASP A N 1
ATOM 776 C CA . ASP A 1 110 ? -5.097 -11.431 29.214 1.00 91.50 110 ASP A CA 1
ATOM 777 C C . ASP A 1 110 ? -5.203 -10.557 27.950 1.00 91.50 110 ASP A C 1
ATOM 779 O O . ASP A 1 110 ? -4.649 -9.460 27.917 1.00 91.50 110 ASP A O 1
ATOM 783 N N . ASN A 1 111 ? -5.965 -11.001 26.947 1.00 94.38 111 ASN A N 1
ATOM 784 C CA . ASN A 1 111 ? -6.221 -10.270 25.708 1.00 94.38 111 ASN A CA 1
ATOM 785 C C . ASN A 1 111 ? -7.242 -9.149 25.919 1.00 94.38 111 ASN A C 1
ATOM 787 O O . ASN A 1 111 ? -8.298 -9.360 26.527 1.00 94.38 111 ASN A O 1
ATOM 791 N N . TYR A 1 112 ? -6.980 -7.960 25.377 1.00 95.00 112 TYR A N 1
ATOM 792 C CA . TYR A 1 112 ? -7.947 -6.861 25.405 1.00 95.00 112 TYR A CA 1
ATOM 793 C C . TYR A 1 112 ? -7.725 -5.835 24.293 1.00 95.00 112 TYR A C 1
ATOM 795 O O . TYR A 1 112 ? -6.671 -5.780 23.658 1.00 95.00 112 TYR A O 1
ATOM 803 N N . LEU A 1 113 ? -8.753 -5.016 24.079 1.00 96.25 113 LEU A N 1
ATOM 804 C CA . LEU A 1 113 ? -8.726 -3.820 23.247 1.00 96.25 113 LEU A CA 1
ATOM 805 C C . LEU A 1 113 ? -8.848 -2.586 24.149 1.00 96.25 113 LEU A C 1
ATOM 807 O O . LEU A 1 113 ? -9.742 -2.539 25.001 1.00 96.25 113 LEU A O 1
ATOM 811 N N . LEU A 1 114 ? -7.972 -1.599 23.966 1.00 95.44 114 LEU A N 1
ATOM 812 C CA . LEU A 1 114 ? -8.096 -0.278 24.583 1.00 95.44 114 LEU A CA 1
ATOM 813 C C . LEU A 1 114 ? -8.575 0.744 23.562 1.00 95.44 114 LEU A C 1
ATOM 815 O O . LEU A 1 114 ? -8.069 0.778 22.444 1.00 95.44 114 LEU A O 1
ATOM 819 N N . VAL A 1 115 ? -9.518 1.593 23.961 1.00 95.50 115 VAL A N 1
ATOM 820 C CA . VAL A 1 115 ? -10.033 2.692 23.141 1.00 95.50 115 VAL A CA 1
ATOM 821 C C . VAL A 1 115 ? -10.058 3.972 23.971 1.00 95.50 115 VAL A C 1
ATOM 823 O O . VAL A 1 115 ? -10.628 3.998 25.063 1.00 95.50 115 VAL A O 1
ATOM 826 N N . GLY A 1 116 ? -9.452 5.040 23.461 1.00 93.12 116 GLY A N 1
ATOM 827 C CA . GLY A 1 116 ? -9.490 6.368 24.078 1.00 93.12 116 GLY A CA 1
ATOM 828 C C . GLY A 1 116 ? -8.124 7.050 24.161 1.00 93.12 116 GLY A C 1
ATOM 829 O O . GLY A 1 116 ? -7.119 6.481 23.734 1.00 93.12 116 GLY A O 1
ATOM 830 N N . PRO A 1 117 ? -8.075 8.281 24.689 1.00 91.06 117 PRO A N 1
ATOM 831 C CA . PRO A 1 117 ? -6.843 9.050 24.783 1.00 91.06 117 PRO A CA 1
ATOM 832 C C . PRO A 1 117 ? -5.898 8.513 25.855 1.00 91.06 117 PRO A C 1
ATOM 834 O O . PRO A 1 117 ? -6.330 7.930 26.847 1.00 91.06 117 PRO A O 1
ATOM 837 N N . HIS A 1 118 ? -4.596 8.732 25.677 1.00 89.81 118 HIS A N 1
ATOM 838 C CA . HIS A 1 118 ? -3.585 8.372 26.669 1.00 89.81 118 HIS A CA 1
ATOM 839 C C . HIS A 1 118 ? -3.018 9.636 27.322 1.00 89.81 118 HIS A C 1
ATOM 841 O O . HIS A 1 118 ? -2.302 10.401 26.681 1.00 89.81 118 HIS A O 1
ATOM 847 N N . ASN A 1 119 ? -3.323 9.844 28.609 1.00 87.62 119 ASN A N 1
ATOM 848 C CA . ASN A 1 119 ? -2.827 10.971 29.415 1.00 87.62 119 ASN A CA 1
ATOM 849 C C . ASN A 1 119 ? -3.032 12.353 28.766 1.00 87.62 119 ASN A C 1
ATOM 851 O O . ASN A 1 119 ? -2.163 13.213 28.876 1.00 87.62 119 ASN A O 1
ATOM 855 N N . ASP A 1 120 ? -4.159 12.544 28.074 1.00 79.75 120 ASP A N 1
ATOM 856 C CA . ASP A 1 120 ? -4.526 13.814 27.431 1.00 79.75 120 ASP A CA 1
ATOM 857 C C . ASP A 1 120 ? -3.449 14.385 26.485 1.00 79.75 120 ASP A C 1
ATOM 859 O O . ASP A 1 120 ? -3.274 15.590 26.335 1.00 79.75 120 ASP A O 1
ATOM 863 N N . ASN A 1 121 ? -2.694 13.511 25.814 1.00 87.88 121 ASN A N 1
ATOM 864 C CA . ASN A 1 121 ? -1.646 13.924 24.879 1.00 87.88 121 ASN A CA 1
ATOM 865 C C . ASN A 1 121 ? -2.180 14.384 23.503 1.00 87.88 121 ASN A C 1
ATOM 867 O O . ASN A 1 121 ? -1.404 14.490 22.555 1.00 87.88 121 ASN A O 1
ATOM 871 N N . GLY A 1 122 ? -3.490 14.624 23.385 1.00 89.25 122 GLY A N 1
ATOM 872 C CA . GLY A 1 122 ? -4.161 15.061 22.157 1.00 89.25 122 GLY A CA 1
ATOM 873 C C . GLY A 1 122 ? -4.481 13.955 21.145 1.00 89.25 122 GLY A C 1
ATOM 874 O O . GLY A 1 122 ? -5.066 14.251 20.106 1.00 89.25 122 GLY A O 1
ATOM 875 N N . TRP A 1 123 ? -4.146 12.693 21.429 1.00 91.94 123 TRP A N 1
ATOM 876 C CA . TRP A 1 123 ? -4.394 11.565 20.526 1.00 91.94 123 TRP A CA 1
ATOM 877 C C . TRP A 1 123 ? -5.521 10.669 21.033 1.00 91.94 123 TRP A C 1
ATOM 879 O O . TRP A 1 123 ? -5.672 10.475 22.236 1.00 91.94 123 TRP A O 1
ATOM 889 N N . ALA A 1 124 ? -6.278 10.069 20.114 1.00 93.06 124 ALA A N 1
ATOM 890 C CA . ALA A 1 124 ? -7.179 8.960 20.411 1.00 93.06 124 ALA A CA 1
ATOM 891 C C . ALA A 1 124 ? -6.532 7.650 19.953 1.00 93.06 124 ALA A C 1
ATOM 893 O O . ALA A 1 124 ? -6.082 7.546 18.813 1.00 93.06 124 ALA A O 1
ATOM 894 N N . TYR A 1 125 ? -6.506 6.649 20.830 1.00 94.25 125 TYR A N 1
ATOM 895 C CA . TYR A 1 125 ? -5.867 5.367 20.557 1.00 94.25 125 TYR A CA 1
ATOM 896 C C . TYR A 1 125 ? -6.887 4.244 20.414 1.00 94.25 125 TYR A C 1
ATOM 898 O O . TYR A 1 125 ? -7.921 4.231 21.087 1.00 94.25 125 TYR A O 1
ATOM 906 N N . ILE A 1 126 ? -6.549 3.282 19.558 1.00 95.94 126 ILE A N 1
ATOM 907 C CA . ILE A 1 126 ? -7.170 1.962 19.470 1.00 95.94 126 ILE A CA 1
ATOM 908 C C . ILE A 1 126 ? -6.018 0.956 19.532 1.00 95.94 126 ILE A C 1
ATOM 910 O O . ILE A 1 126 ? -5.272 0.806 18.568 1.00 95.94 126 ILE A O 1
ATOM 914 N N . GLU A 1 127 ? -5.833 0.299 20.675 1.00 95.44 127 GLU A N 1
ATOM 915 C CA . GLU A 1 127 ? -4.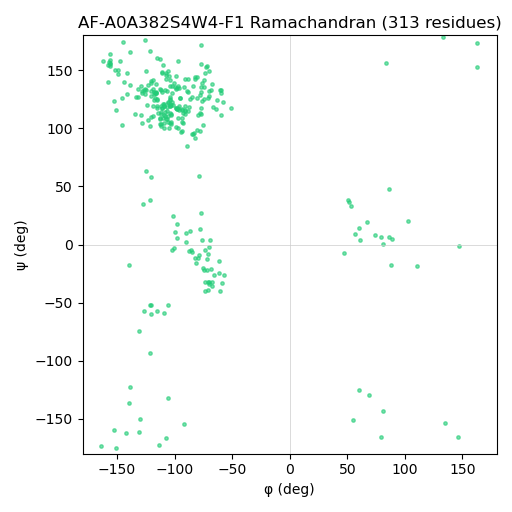669 -0.559 20.936 1.00 95.44 127 GLU A CA 1
ATOM 916 C C . GLU A 1 127 ? -5.087 -2.006 21.181 1.00 95.44 127 GLU A C 1
ATOM 918 O O . GLU A 1 127 ? -5.860 -2.309 22.091 1.00 95.44 127 GLU A O 1
ATOM 923 N N . SER A 1 128 ? -4.523 -2.913 20.387 1.00 96.12 128 SER A N 1
ATOM 924 C CA . SER A 1 128 ? -4.638 -4.353 20.594 1.00 96.12 128 SER A CA 1
ATOM 925 C C . SER A 1 128 ? -3.529 -4.818 21.540 1.00 96.12 128 SER A C 1
ATOM 927 O O . SER A 1 128 ? -2.352 -4.686 21.210 1.00 96.12 128 SER A O 1
ATOM 929 N N . THR A 1 129 ? -3.876 -5.361 22.710 1.00 96.25 129 THR A N 1
ATOM 930 C CA . THR A 1 129 ? -2.891 -5.851 23.689 1.00 96.25 129 THR A CA 1
ATOM 931 C C . THR A 1 129 ? -3.028 -7.352 23.912 1.00 96.25 129 THR A C 1
ATOM 933 O O . THR A 1 129 ? -4.126 -7.857 24.146 1.00 96.25 129 THR A O 1
ATOM 936 N N . ASN A 1 130 ? -1.893 -8.051 23.832 1.00 95.75 130 ASN A N 1
ATOM 937 C CA . ASN A 1 130 ? -1.729 -9.505 23.965 1.00 95.75 130 ASN A CA 1
ATOM 938 C C . ASN A 1 130 ? -2.480 -10.362 22.923 1.00 95.75 130 ASN A C 1
ATOM 940 O O . ASN A 1 130 ? -2.353 -11.581 22.914 1.00 95.75 130 ASN A O 1
ATOM 944 N N . ASN A 1 131 ? -3.151 -9.751 21.941 1.00 94.44 131 ASN A N 1
ATOM 945 C CA . ASN A 1 131 ? -3.741 -10.485 20.821 1.00 94.44 131 ASN A CA 1
ATOM 946 C C . ASN A 1 131 ? -2.658 -10.927 19.820 1.00 94.44 131 ASN A C 1
ATOM 948 O O . ASN A 1 131 ? -2.218 -10.142 18.980 1.00 94.44 131 ASN A O 1
ATOM 952 N N . ALA A 1 132 ? -2.276 -12.206 19.858 1.00 95.00 132 ALA A N 1
ATOM 953 C CA . ALA A 1 132 ? -1.225 -12.777 19.002 1.00 95.00 132 ALA A CA 1
ATOM 954 C C . ALA A 1 132 ? -1.459 -12.607 17.485 1.00 95.00 132 ALA A C 1
ATOM 956 O O . ALA A 1 132 ? -0.504 -12.565 16.718 1.00 95.00 132 ALA A O 1
ATOM 957 N N . ASN A 1 133 ? -2.719 -12.486 17.055 1.00 94.69 133 ASN A N 1
ATOM 958 C CA . ASN A 1 133 ? -3.095 -12.341 15.643 1.00 94.69 133 ASN A CA 1
ATOM 959 C C . ASN A 1 133 ? -3.349 -10.880 15.220 1.00 94.69 133 ASN A C 1
ATOM 961 O O . ASN A 1 133 ? -3.794 -10.636 14.101 1.00 94.69 133 ASN A O 1
ATOM 965 N N . GLY A 1 134 ? -3.095 -9.908 16.101 1.00 93.88 134 GLY A N 1
ATOM 966 C CA . GLY A 1 134 ? -3.208 -8.483 15.790 1.00 93.88 134 GLY A CA 1
ATOM 967 C C . GLY A 1 134 ? -4.632 -7.922 15.852 1.00 93.88 134 GLY A C 1
ATOM 968 O O . GLY A 1 134 ? -5.409 -8.250 16.752 1.00 93.88 134 GLY A O 1
ATOM 969 N N . PHE A 1 135 ? -4.942 -7.003 14.934 1.00 95.19 135 PHE A N 1
ATOM 970 C CA . PHE A 1 135 ? -6.235 -6.327 14.815 1.00 95.19 135 PHE A CA 1
ATOM 971 C C . PHE A 1 135 ? -6.871 -6.663 13.459 1.00 95.19 135 PHE A C 1
ATOM 973 O O . PHE A 1 135 ? -6.232 -6.501 12.422 1.00 95.19 135 PHE A O 1
ATOM 980 N N . TYR A 1 136 ? -8.136 -7.095 13.454 1.00 93.88 136 TYR A N 1
ATOM 981 C CA . TYR A 1 136 ? -8.876 -7.419 12.232 1.00 93.88 136 TYR A CA 1
ATOM 982 C C . TYR A 1 136 ? -10.061 -6.470 12.030 1.00 93.88 136 TYR A C 1
ATOM 984 O O . TYR A 1 136 ? -10.989 -6.441 12.837 1.00 93.88 136 TYR A O 1
ATOM 992 N N . PHE A 1 137 ? -10.048 -5.729 10.920 1.00 93.88 137 PHE A N 1
ATOM 993 C CA . PHE A 1 137 ? -11.194 -4.954 10.447 1.00 93.88 137 PHE A CA 1
ATOM 994 C C . PHE A 1 137 ? -11.912 -5.750 9.352 1.00 93.88 137 PHE A C 1
ATOM 996 O O . PHE A 1 137 ? -11.458 -5.815 8.211 1.00 93.88 137 PHE A O 1
ATOM 1003 N N . GLY A 1 138 ? -13.025 -6.390 9.709 1.00 93.38 138 GLY A N 1
ATOM 1004 C CA . GLY A 1 138 ? -13.839 -7.166 8.776 1.00 93.38 138 GLY A CA 1
ATOM 1005 C C . GLY A 1 138 ? -15.018 -6.366 8.238 1.00 93.38 138 GLY A C 1
ATOM 1006 O O . GLY A 1 138 ? -15.733 -5.721 9.000 1.00 93.38 138 GLY A O 1
ATOM 1007 N N . THR A 1 139 ? -15.263 -6.461 6.935 1.00 92.06 139 THR A N 1
ATOM 1008 C CA . THR A 1 139 ? -16.514 -6.013 6.317 1.00 92.06 139 THR A CA 1
ATOM 1009 C C . THR A 1 139 ? -17.040 -7.103 5.387 1.00 92.06 139 THR A C 1
ATOM 1011 O O . THR A 1 139 ? -16.274 -7.699 4.634 1.00 92.06 139 THR A O 1
ATOM 1014 N N . ASN A 1 140 ? -18.340 -7.405 5.469 1.00 86.25 140 ASN A N 1
ATOM 1015 C CA . ASN A 1 140 ? -18.987 -8.383 4.584 1.00 86.25 140 ASN A CA 1
ATOM 1016 C C . ASN A 1 140 ? -19.165 -7.801 3.170 1.00 86.25 140 ASN A C 1
ATOM 1018 O O . ASN A 1 140 ? -18.947 -8.472 2.166 1.00 86.25 140 ASN A O 1
ATOM 1022 N N . GLN A 1 141 ? -19.538 -6.523 3.110 1.00 84.44 141 GLN A N 1
ATOM 1023 C CA . GLN A 1 141 ? -19.637 -5.698 1.912 1.00 84.44 141 GLN A CA 1
ATOM 1024 C C . GLN A 1 141 ? -19.371 -4.262 2.363 1.00 84.44 141 GLN A C 1
ATOM 1026 O O . GLN A 1 141 ? -20.127 -3.729 3.174 1.00 84.44 141 GLN A O 1
ATOM 1031 N N . GLY A 1 142 ? -18.295 -3.633 1.899 1.00 86.44 142 GLY A N 1
ATOM 1032 C CA . GLY A 1 142 ? -18.041 -2.241 2.248 1.00 86.44 142 GLY A CA 1
ATOM 1033 C C . GLY A 1 142 ? -16.615 -1.789 2.002 1.00 86.44 142 GLY A C 1
ATOM 1034 O O . GLY A 1 142 ? -15.733 -2.579 1.675 1.00 86.44 142 GLY A O 1
ATOM 1035 N N . ASN A 1 143 ? -16.429 -0.490 2.187 1.00 92.38 143 ASN A N 1
ATOM 1036 C CA . ASN A 1 143 ? -15.156 0.190 2.035 1.00 92.38 143 ASN A CA 1
ATOM 1037 C C . ASN A 1 143 ? -14.668 0.647 3.409 1.00 92.38 143 ASN A C 1
ATOM 1039 O O . ASN A 1 143 ? -15.474 1.018 4.263 1.00 92.38 143 ASN A O 1
ATOM 1043 N N . PHE A 1 144 ? -13.353 0.682 3.588 1.00 94.44 144 PHE A N 1
ATOM 1044 C CA . PHE A 1 144 ? -12.735 1.467 4.650 1.00 94.44 144 PHE A CA 1
ATOM 1045 C C . PHE A 1 144 ? -12.376 2.822 4.054 1.00 94.44 144 PHE A C 1
ATOM 1047 O O . PHE A 1 144 ? -11.601 2.891 3.101 1.00 94.44 144 PHE A O 1
ATOM 1054 N N . LEU A 1 145 ? -13.006 3.878 4.564 1.00 93.75 145 LEU A N 1
ATOM 1055 C CA . LEU A 1 145 ? -12.814 5.244 4.096 1.00 93.75 145 LEU A CA 1
ATOM 1056 C C . LEU A 1 145 ? -12.135 6.046 5.203 1.00 93.75 145 LEU A C 1
ATOM 1058 O O . LEU A 1 145 ? -12.545 5.973 6.361 1.00 93.75 145 LEU A O 1
ATOM 1062 N N . PHE A 1 146 ? -11.114 6.803 4.823 1.00 93.88 146 PHE A N 1
ATOM 1063 C CA . PHE A 1 146 ? -10.442 7.783 5.665 1.00 93.88 146 PHE A CA 1
ATOM 1064 C C . PHE A 1 146 ? -10.683 9.147 5.017 1.00 93.88 146 PHE A C 1
ATOM 1066 O O . PHE A 1 146 ? -10.521 9.270 3.803 1.00 93.88 146 PHE A O 1
ATOM 1073 N N . ASP A 1 147 ? -11.123 10.125 5.802 1.00 94.50 147 ASP A N 1
ATOM 1074 C CA . ASP A 1 147 ? -11.488 11.462 5.323 1.00 94.50 147 ASP A CA 1
ATOM 1075 C C . ASP A 1 147 ? -10.425 12.482 5.740 1.00 94.50 147 ASP A C 1
ATOM 1077 O O . ASP A 1 147 ? -10.002 12.446 6.897 1.00 94.50 147 ASP A O 1
ATOM 1081 N N . ASP A 1 148 ? -9.980 13.326 4.799 1.00 92.69 148 ASP A N 1
ATOM 1082 C CA . ASP A 1 148 ? -8.978 14.414 4.896 1.00 92.69 148 ASP A CA 1
ATOM 1083 C C . ASP A 1 148 ? -7.628 14.125 5.601 1.00 92.69 148 ASP A C 1
ATOM 1085 O O . ASP A 1 148 ? -6.711 14.949 5.574 1.00 92.69 148 ASP A O 1
ATOM 1089 N N . GLY A 1 149 ? -7.466 12.957 6.219 1.00 91.50 149 GLY A N 1
ATOM 1090 C CA . GLY A 1 149 ? -6.305 12.558 7.000 1.00 91.50 149 GLY A CA 1
ATOM 1091 C C . GLY A 1 149 ? -5.299 11.723 6.214 1.00 91.50 149 GLY A C 1
ATOM 1092 O O . GLY A 1 149 ? -5.620 11.052 5.233 1.00 91.50 149 GLY A O 1
ATOM 1093 N N . PHE A 1 150 ? -4.059 11.722 6.697 1.00 92.31 150 PHE A N 1
ATOM 1094 C CA . PHE A 1 150 ? -3.007 10.854 6.180 1.00 92.31 150 PHE A CA 1
ATOM 1095 C C . PHE A 1 150 ? -3.010 9.502 6.896 1.00 92.31 150 PHE A C 1
ATOM 1097 O O . PHE A 1 150 ? -3.191 9.431 8.111 1.00 92.31 150 PHE A O 1
ATOM 1104 N N . LEU A 1 151 ? -2.743 8.430 6.147 1.00 93.19 151 LEU A N 1
ATOM 1105 C CA . LEU A 1 151 ? -2.386 7.134 6.714 1.00 93.19 151 LEU A CA 1
ATOM 1106 C C . LEU A 1 151 ? -0.859 7.055 6.804 1.00 93.19 151 LEU A C 1
ATOM 1108 O O . LEU A 1 151 ? -0.185 7.039 5.776 1.00 93.19 151 LEU A O 1
ATOM 1112 N N . GLY A 1 152 ? -0.323 7.025 8.022 1.00 90.75 152 GLY A N 1
ATOM 1113 C CA . GLY A 1 152 ? 1.116 6.993 8.277 1.00 90.75 152 GLY A CA 1
ATOM 1114 C C . GLY A 1 152 ? 1.486 6.037 9.405 1.00 90.75 152 GLY A C 1
ATOM 1115 O O . GLY A 1 152 ? 0.629 5.591 10.171 1.00 90.75 152 GLY A O 1
ATOM 1116 N N . SER A 1 153 ? 2.774 5.719 9.499 1.00 92.19 153 SER A N 1
ATOM 1117 C CA . SER A 1 153 ? 3.349 5.011 10.638 1.00 92.19 153 SER A CA 1
ATOM 1118 C C . SER A 1 153 ? 3.413 5.923 11.868 1.00 92.19 153 SER A C 1
ATOM 1120 O O . SER A 1 153 ? 3.478 7.146 11.761 1.00 92.19 153 SER A O 1
ATOM 1122 N N . TYR A 1 154 ? 3.381 5.324 13.061 1.00 88.75 154 TYR A N 1
ATOM 1123 C CA . TYR A 1 154 ? 3.464 6.080 14.316 1.00 88.75 154 TYR A CA 1
ATOM 1124 C C . TYR A 1 154 ? 4.861 6.684 14.552 1.00 88.75 154 TYR A C 1
ATOM 1126 O O . TYR A 1 154 ? 4.990 7.755 15.139 1.00 88.75 154 TYR A O 1
ATOM 1134 N N . ASN A 1 155 ? 5.908 5.999 14.093 1.00 90.44 155 ASN A N 1
ATOM 1135 C CA . ASN A 1 155 ? 7.294 6.459 14.096 1.00 90.44 155 ASN A CA 1
ATOM 1136 C C . ASN A 1 155 ? 7.880 6.371 12.677 1.00 90.44 155 ASN A C 1
ATOM 1138 O O . ASN A 1 155 ? 7.231 5.877 11.759 1.00 90.44 155 ASN A O 1
ATOM 1142 N N . ASP A 1 156 ? 9.113 6.831 12.499 1.00 83.94 156 ASP A N 1
ATOM 1143 C CA . ASP A 1 156 ? 9.887 6.698 11.255 1.00 83.94 156 ASP A CA 1
ATOM 1144 C C . ASP A 1 156 ? 10.322 5.254 10.949 1.00 83.94 156 ASP A C 1
ATOM 1146 O O . ASP A 1 156 ? 11.028 5.014 9.973 1.00 83.94 156 ASP A O 1
ATOM 1150 N N . GLY A 1 157 ? 9.892 4.290 11.768 1.00 79.00 157 GLY A N 1
ATOM 1151 C CA . GLY A 1 157 ? 10.062 2.880 11.481 1.00 79.00 157 GLY A CA 1
ATOM 1152 C C . GLY A 1 157 ? 9.376 2.523 10.168 1.00 79.00 157 GLY A C 1
ATOM 1153 O O . GLY A 1 157 ? 8.224 2.892 9.929 1.00 79.00 157 GLY A O 1
ATOM 1154 N N . GLU A 1 158 ? 10.090 1.793 9.318 1.00 79.88 158 GLU A N 1
ATOM 1155 C CA . GLU A 1 158 ? 9.550 1.250 8.078 1.00 79.88 158 GLU A CA 1
ATOM 1156 C C . GLU A 1 158 ? 8.376 0.316 8.413 1.00 79.88 158 GLU A C 1
ATOM 1158 O O . GLU A 1 158 ? 8.550 -0.732 9.037 1.00 79.88 158 GLU A O 1
ATOM 1163 N N . VAL A 1 159 ? 7.156 0.723 8.049 1.00 87.19 159 VAL A N 1
ATOM 1164 C CA . VAL A 1 159 ? 5.962 -0.122 8.150 1.00 87.19 159 VAL A CA 1
ATOM 1165 C C . VAL A 1 159 ? 5.604 -0.615 6.758 1.00 87.19 159 VAL A C 1
ATOM 1167 O O . VAL A 1 159 ? 5.415 0.174 5.833 1.00 87.19 159 VAL A O 1
ATOM 1170 N N . ASP A 1 160 ? 5.458 -1.929 6.629 1.00 89.25 160 ASP A N 1
ATOM 1171 C CA . ASP A 1 160 ? 5.032 -2.554 5.386 1.00 89.25 160 ASP A CA 1
ATOM 1172 C C . ASP A 1 160 ? 3.550 -2.271 5.098 1.00 89.25 160 ASP A C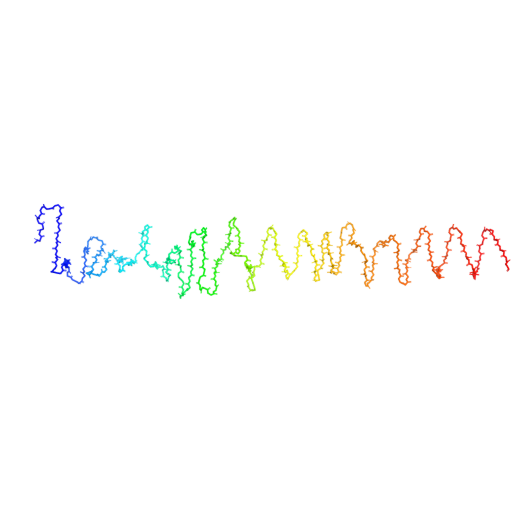 1
ATOM 1174 O O . ASP A 1 160 ? 2.657 -2.593 5.890 1.00 89.25 160 ASP A O 1
ATOM 1178 N N . VAL A 1 161 ? 3.260 -1.743 3.908 1.00 91.62 161 VAL A N 1
ATOM 1179 C CA . VAL A 1 161 ? 1.892 -1.670 3.377 1.00 91.62 161 VAL A CA 1
ATOM 1180 C C . VAL A 1 161 ? 1.597 -2.957 2.604 1.00 91.62 161 VAL A C 1
ATOM 1182 O O . VAL A 1 161 ? 1.728 -3.039 1.382 1.00 91.62 161 VAL A O 1
ATOM 1185 N N . GLY A 1 162 ? 1.179 -3.981 3.353 1.00 90.44 162 GLY A N 1
ATOM 1186 C CA . GLY A 1 162 ? 0.988 -5.346 2.856 1.00 90.44 162 GLY A CA 1
ATOM 1187 C C . GLY A 1 162 ? 2.294 -6.148 2.837 1.00 90.44 162 GLY A C 1
ATOM 1188 O O . GLY A 1 162 ? 3.379 -5.589 2.789 1.00 90.44 162 GLY A O 1
ATOM 1189 N N . PHE A 1 163 ? 2.203 -7.477 2.887 1.00 92.69 163 PHE A N 1
ATOM 1190 C CA . PHE A 1 163 ? 3.379 -8.354 2.999 1.00 92.69 163 PHE A CA 1
ATOM 1191 C C . PHE A 1 163 ? 3.142 -9.726 2.354 1.00 92.69 163 PHE A C 1
ATOM 1193 O O . PHE A 1 163 ? 2.114 -9.969 1.714 1.00 92.69 163 PHE A O 1
ATOM 1200 N N . GLY A 1 164 ? 4.109 -10.642 2.475 1.00 92.06 164 GLY A N 1
ATOM 1201 C CA . GLY A 1 164 ? 4.001 -12.009 1.956 1.00 92.06 164 GLY A CA 1
ATOM 1202 C C . GLY A 1 164 ? 2.706 -12.698 2.407 1.00 92.06 164 GLY A C 1
ATOM 1203 O O . GLY A 1 164 ? 2.479 -12.880 3.595 1.00 92.06 164 GLY A O 1
ATOM 1204 N N . GLY A 1 165 ? 1.843 -13.055 1.451 1.00 91.88 165 GLY A N 1
ATOM 1205 C CA . GLY A 1 165 ? 0.526 -13.654 1.716 1.00 91.88 165 GLY A CA 1
ATOM 1206 C C . GLY A 1 165 ? -0.621 -12.655 1.926 1.00 91.88 165 GLY A C 1
ATOM 1207 O O . GLY A 1 165 ? -1.770 -13.031 1.733 1.00 91.88 165 GLY A O 1
ATOM 1208 N N . ASN A 1 166 ? -0.328 -11.380 2.205 1.00 93.69 166 ASN A N 1
ATOM 1209 C CA . ASN A 1 166 ? -1.307 -10.313 2.453 1.00 93.69 166 ASN A CA 1
ATOM 1210 C C . ASN A 1 166 ? -1.077 -9.133 1.500 1.00 93.69 166 ASN A C 1
ATOM 1212 O O . ASN A 1 166 ? -0.703 -8.033 1.905 1.00 93.69 166 ASN A O 1
ATOM 1216 N N . ARG A 1 167 ? -1.244 -9.393 0.200 1.00 92.12 167 ARG A N 1
ATOM 1217 C CA . ARG A 1 167 ? -1.015 -8.413 -0.870 1.00 92.12 167 ARG A CA 1
ATOM 1218 C C . ARG A 1 167 ? -2.289 -7.643 -1.193 1.00 92.12 167 ARG A C 1
ATOM 1220 O O . ARG A 1 167 ? -3.362 -8.235 -1.304 1.00 92.12 167 ARG A O 1
ATOM 1227 N N . PHE A 1 168 ? -2.150 -6.354 -1.478 1.00 92.19 168 PHE A N 1
ATOM 1228 C CA . PHE A 1 168 ? -3.208 -5.600 -2.141 1.00 92.19 168 PHE A CA 1
ATOM 1229 C C . PHE A 1 168 ? -3.336 -6.070 -3.592 1.00 92.19 168 PHE A C 1
ATOM 1231 O O . PHE A 1 168 ? -2.353 -6.125 -4.329 1.00 92.19 168 PHE A O 1
ATOM 1238 N N . ARG A 1 169 ? -4.555 -6.426 -4.012 1.00 90.50 169 ARG A N 1
ATOM 1239 C CA . ARG A 1 169 ? -4.808 -6.904 -5.380 1.00 90.50 169 ARG A CA 1
ATOM 1240 C C . ARG A 1 169 ? -4.685 -5.783 -6.415 1.00 90.50 169 ARG A C 1
ATOM 1242 O O . ARG A 1 169 ? -4.181 -6.022 -7.507 1.00 90.50 169 ARG A O 1
ATOM 1249 N N . CYS A 1 170 ? -5.167 -4.586 -6.079 1.00 85.44 170 CYS A N 1
ATOM 1250 C CA . CYS A 1 170 ? -5.201 -3.427 -6.969 1.00 85.44 170 CYS A CA 1
ATOM 1251 C C . CYS A 1 170 ? -4.979 -2.144 -6.155 1.00 85.44 170 CYS A C 1
ATOM 1253 O O . CYS A 1 170 ? -5.898 -1.686 -5.483 1.00 85.44 170 CYS A O 1
ATOM 1255 N N . GLY A 1 171 ? -3.771 -1.578 -6.201 1.00 88.31 171 GLY A N 1
ATOM 1256 C CA . GLY A 1 171 ? -3.488 -0.249 -5.651 1.00 88.31 171 GLY A CA 1
ATOM 1257 C C . GLY A 1 171 ? -3.672 0.829 -6.719 1.00 88.31 171 GLY A C 1
ATOM 1258 O O . GLY A 1 171 ? -3.224 0.648 -7.850 1.00 88.31 171 GLY A O 1
ATOM 1259 N N . SER A 1 172 ? -4.324 1.939 -6.373 1.00 90.25 172 SER A N 1
ATOM 1260 C CA . SER A 1 172 ? -4.424 3.126 -7.225 1.00 90.25 172 SER A CA 1
ATOM 1261 C C . SER A 1 172 ? -3.900 4.329 -6.453 1.00 90.25 172 SER A C 1
ATOM 1263 O O . SER A 1 172 ? -4.417 4.654 -5.388 1.00 90.25 172 SER A O 1
ATOM 1265 N N . PHE A 1 173 ? -2.861 4.966 -6.987 1.00 88.94 173 PHE A N 1
ATOM 1266 C CA . PHE A 1 173 ? -2.256 6.169 -6.425 1.00 88.94 173 PHE A CA 1
ATOM 1267 C C . PHE A 1 173 ? -2.473 7.307 -7.421 1.00 88.94 173 PHE A C 1
ATOM 1269 O O . PHE A 1 173 ? -2.126 7.178 -8.593 1.00 88.94 173 PHE A O 1
ATOM 1276 N N . THR A 1 174 ? -3.092 8.401 -6.977 1.00 89.06 174 THR A N 1
ATOM 1277 C CA . THR A 1 174 ? -3.425 9.549 -7.842 1.00 89.06 174 THR A CA 1
ATOM 1278 C C . THR A 1 174 ? -2.246 10.490 -8.066 1.00 89.06 174 THR A C 1
ATOM 1280 O O . THR A 1 174 ? -2.282 11.317 -8.974 1.00 89.06 174 THR A O 1
ATOM 1283 N N . GLN A 1 175 ? -1.210 10.372 -7.238 1.00 88.38 175 GLN A N 1
ATOM 1284 C CA . GLN A 1 175 ? -0.000 11.183 -7.295 1.00 88.38 175 GLN A CA 1
ATOM 1285 C C . GLN A 1 175 ? 1.247 10.284 -7.277 1.00 88.38 175 GLN A C 1
ATOM 1287 O O . GLN A 1 175 ? 1.230 9.162 -7.782 1.00 88.38 175 GLN A O 1
ATOM 1292 N N . ASN A 1 176 ? 2.347 10.789 -6.724 1.00 84.12 176 ASN A N 1
ATOM 1293 C CA . ASN A 1 176 ? 3.646 10.135 -6.755 1.00 84.12 176 ASN A CA 1
ATOM 1294 C C . ASN A 1 176 ? 3.719 8.948 -5.783 1.00 84.12 176 ASN A C 1
ATOM 1296 O O . ASN A 1 176 ? 3.257 9.032 -4.647 1.00 84.12 176 ASN A O 1
ATOM 1300 N N . VAL A 1 177 ? 4.395 7.881 -6.214 1.00 87.50 177 VAL A N 1
ATOM 1301 C CA . VAL A 1 177 ? 4.905 6.816 -5.340 1.00 87.50 177 VAL A CA 1
ATOM 1302 C C . VAL A 1 177 ? 6.404 7.057 -5.186 1.00 87.50 177 VAL A C 1
ATOM 1304 O O . VAL A 1 177 ? 7.143 6.942 -6.162 1.00 87.50 177 VAL A O 1
ATOM 1307 N N . SER A 1 178 ? 6.845 7.431 -3.984 1.00 87.25 178 SER A N 1
ATOM 1308 C CA . SER A 1 178 ? 8.261 7.655 -3.668 1.00 87.25 178 SER A CA 1
ATOM 1309 C C . SER A 1 178 ? 8.773 6.506 -2.812 1.00 87.25 178 SER A C 1
ATOM 1311 O O . SER A 1 178 ? 8.274 6.299 -1.711 1.00 87.25 178 SER A O 1
ATOM 1313 N N . ALA A 1 179 ? 9.756 5.767 -3.315 1.00 84.44 179 ALA A N 1
ATOM 1314 C CA . ALA A 1 179 ? 10.434 4.706 -2.583 1.00 84.44 179 ALA A CA 1
ATOM 1315 C C . ALA A 1 179 ? 11.885 4.609 -3.058 1.00 84.44 179 ALA A C 1
ATOM 1317 O O . ALA A 1 179 ? 12.162 4.873 -4.230 1.00 84.44 179 ALA A O 1
ATOM 1318 N N . ASP A 1 180 ? 12.783 4.180 -2.173 1.00 82.75 180 ASP A N 1
ATOM 1319 C CA . ASP A 1 180 ? 14.189 3.945 -2.521 1.00 82.75 180 ASP A CA 1
ATOM 1320 C C . ASP A 1 180 ? 14.321 2.877 -3.609 1.00 82.75 180 ASP A C 1
ATOM 1322 O O . ASP A 1 180 ? 15.110 3.010 -4.543 1.00 82.75 180 ASP A O 1
ATOM 1326 N N . ASN A 1 181 ? 13.501 1.826 -3.513 1.00 81.81 181 ASN A N 1
ATOM 1327 C CA . ASN A 1 181 ? 13.437 0.750 -4.489 1.00 81.81 181 ASN A CA 1
ATOM 1328 C C . ASN A 1 181 ? 11.979 0.438 -4.840 1.00 81.81 181 ASN A C 1
ATOM 1330 O O . ASN A 1 181 ? 11.172 0.131 -3.965 1.00 81.81 181 ASN A O 1
ATOM 1334 N N . ILE A 1 182 ? 11.653 0.448 -6.136 1.00 85.62 182 ILE A N 1
ATOM 1335 C CA . ILE A 1 182 ? 10.362 -0.020 -6.656 1.00 85.62 182 ILE A CA 1
ATOM 1336 C C . ILE A 1 182 ? 10.615 -1.278 -7.490 1.00 85.62 182 ILE A C 1
ATOM 1338 O O . ILE A 1 182 ? 11.089 -1.201 -8.623 1.00 85.62 182 ILE A O 1
ATOM 1342 N N . LEU A 1 183 ? 10.292 -2.447 -6.931 1.00 82.75 183 LEU A N 1
ATOM 1343 C CA . LEU A 1 183 ? 10.345 -3.723 -7.646 1.00 82.75 183 LEU A CA 1
ATOM 1344 C C . LEU A 1 183 ? 8.960 -4.079 -8.195 1.00 82.75 183 LEU A C 1
ATOM 1346 O O . LEU A 1 183 ? 8.030 -4.351 -7.438 1.00 82.75 183 LEU A O 1
ATOM 1350 N N . LEU A 1 184 ? 8.834 -4.138 -9.519 1.00 83.31 184 LEU A N 1
ATOM 1351 C CA . LEU A 1 184 ? 7.597 -4.522 -10.199 1.00 83.31 184 LEU A CA 1
ATOM 1352 C C . LEU A 1 184 ? 7.775 -5.916 -10.806 1.00 83.31 184 LEU A C 1
ATOM 1354 O O . LEU A 1 184 ? 8.528 -6.098 -11.757 1.00 83.31 184 LEU A O 1
ATOM 1358 N N . ALA A 1 185 ? 7.078 -6.914 -10.259 1.00 76.94 185 ALA A N 1
ATOM 1359 C CA . ALA A 1 185 ? 7.161 -8.312 -10.704 1.00 76.94 185 ALA A CA 1
ATOM 1360 C C . ALA A 1 185 ? 6.372 -8.600 -12.007 1.00 76.94 185 ALA A C 1
ATOM 1362 O O . ALA A 1 185 ? 5.910 -9.717 -12.231 1.00 76.94 185 ALA A O 1
ATOM 1363 N N . GLY A 1 186 ? 6.189 -7.595 -12.865 1.00 76.69 186 GLY A N 1
ATOM 1364 C CA . GLY A 1 186 ? 5.394 -7.668 -14.088 1.00 76.69 186 GLY A CA 1
ATOM 1365 C C . GLY A 1 186 ? 5.698 -6.514 -15.043 1.00 76.69 186 GLY A C 1
ATOM 1366 O O . GLY A 1 186 ? 6.615 -5.728 -14.817 1.00 76.69 186 GLY A O 1
ATOM 1367 N N . GLY A 1 187 ? 4.929 -6.417 -16.128 1.00 70.56 187 GLY A N 1
ATOM 1368 C CA . GLY A 1 187 ? 5.082 -5.333 -17.097 1.00 70.56 187 GLY A CA 1
ATOM 1369 C C . GLY A 1 187 ? 4.696 -3.975 -16.508 1.00 70.56 187 GLY A C 1
ATOM 1370 O O . GLY A 1 187 ? 3.676 -3.851 -15.831 1.00 70.56 187 GLY A O 1
ATOM 1371 N N . VAL A 1 188 ? 5.486 -2.946 -16.807 1.00 78.62 188 VAL A N 1
ATOM 1372 C CA . VAL A 1 188 ? 5.146 -1.551 -16.507 1.00 78.62 188 VAL A CA 1
ATOM 1373 C C . VAL A 1 188 ? 4.477 -0.960 -17.738 1.00 78.62 188 VAL A C 1
ATOM 1375 O O . VAL A 1 188 ? 5.098 -0.872 -18.793 1.00 78.62 188 VAL A O 1
ATOM 1378 N N . THR A 1 189 ? 3.213 -0.561 -17.616 1.00 73.00 189 THR A N 1
ATOM 1379 C CA . THR A 1 189 ? 2.519 0.197 -18.666 1.00 73.00 189 THR A CA 1
ATOM 1380 C C . THR A 1 189 ? 2.336 1.623 -18.171 1.00 73.00 189 THR A C 1
ATOM 1382 O O . THR A 1 189 ? 1.688 1.834 -17.150 1.00 73.00 189 THR A O 1
ATOM 1385 N N . SER A 1 190 ? 2.911 2.598 -18.873 1.00 73.00 190 SER A N 1
ATOM 1386 C CA . SER A 1 190 ? 2.675 4.020 -18.610 1.00 73.00 190 SER A CA 1
ATOM 1387 C C . SER A 1 190 ? 1.828 4.600 -19.733 1.00 73.00 190 SER A C 1
ATOM 1389 O O . SER A 1 190 ? 2.121 4.372 -20.904 1.00 73.00 190 SER A O 1
ATOM 1391 N N . GLY A 1 191 ? 0.781 5.350 -19.380 1.00 68.94 191 GLY A N 1
ATOM 1392 C CA . GLY A 1 191 ? 0.002 6.123 -20.354 1.00 68.94 191 GLY A CA 1
ATOM 1393 C C . GLY A 1 191 ? 0.748 7.352 -20.890 1.00 68.94 191 GLY A C 1
ATOM 1394 O O . GLY A 1 191 ? 0.314 7.935 -21.879 1.00 68.94 191 GLY A O 1
ATOM 1395 N N . SER A 1 192 ? 1.862 7.727 -20.251 1.00 71.06 192 SER A N 1
ATOM 1396 C CA . SER A 1 192 ? 2.663 8.911 -20.576 1.00 71.06 192 SER A CA 1
ATOM 1397 C C . SER A 1 192 ? 4.163 8.575 -20.494 1.00 71.06 192 SER A C 1
ATOM 1399 O O . SER A 1 192 ? 4.640 7.672 -21.179 1.00 71.06 192 SER A O 1
ATOM 1401 N N . THR A 1 193 ? 4.931 9.284 -19.663 1.00 63.53 193 THR A N 1
ATOM 1402 C CA . THR A 1 193 ? 6.389 9.146 -19.561 1.00 63.53 193 THR A CA 1
ATOM 1403 C C . THR A 1 193 ? 6.775 8.296 -18.353 1.00 63.53 193 THR A C 1
ATOM 1405 O O . THR A 1 193 ? 6.216 8.464 -17.272 1.00 63.53 193 THR A O 1
ATOM 1408 N N . ILE A 1 194 ? 7.765 7.414 -18.516 1.00 70.31 194 ILE A N 1
ATOM 1409 C CA . ILE A 1 194 ? 8.527 6.839 -17.400 1.00 70.31 194 ILE A CA 1
ATOM 1410 C C . ILE A 1 194 ? 9.810 7.665 -17.290 1.00 70.31 194 ILE A C 1
ATOM 1412 O O . ILE A 1 194 ? 10.718 7.516 -18.104 1.00 70.31 194 ILE A O 1
ATOM 1416 N N . GLY A 1 195 ? 9.848 8.602 -16.343 1.00 61.81 195 GLY A N 1
ATOM 1417 C CA . GLY A 1 195 ? 11.031 9.416 -16.077 1.00 61.81 195 GLY A CA 1
ATOM 1418 C C . GLY A 1 195 ? 11.892 8.748 -15.016 1.00 61.81 195 GLY A C 1
ATOM 1419 O O . GLY A 1 195 ? 11.477 8.670 -13.865 1.00 61.81 195 GLY A O 1
ATOM 1420 N N . THR A 1 196 ? 13.081 8.278 -15.382 1.00 61.41 196 THR A N 1
ATOM 1421 C CA . THR A 1 196 ? 14.072 7.789 -14.417 1.00 61.41 196 THR A CA 1
ATOM 1422 C C . THR A 1 196 ? 15.311 8.673 -14.468 1.00 61.41 196 THR A C 1
ATOM 1424 O O . THR A 1 196 ? 15.776 9.057 -15.538 1.00 61.41 196 THR A O 1
ATOM 1427 N N . THR A 1 197 ? 15.871 9.001 -13.305 1.00 54.44 197 THR A N 1
ATOM 1428 C CA . THR A 1 197 ? 17.218 9.588 -13.198 1.00 54.44 197 THR A CA 1
ATOM 1429 C C . THR A 1 197 ? 18.315 8.515 -13.256 1.00 54.44 197 THR A C 1
ATOM 1431 O O . THR A 1 197 ? 19.486 8.843 -13.428 1.00 54.44 197 THR A O 1
ATOM 1434 N N . GLY A 1 198 ? 17.935 7.234 -13.142 1.00 55.59 198 GLY A N 1
ATOM 1435 C CA . GLY A 1 198 ? 18.810 6.061 -13.223 1.00 55.59 198 GLY A CA 1
ATOM 1436 C C . GLY A 1 198 ? 18.554 5.168 -14.444 1.00 55.59 198 GLY A C 1
ATOM 1437 O O . GLY A 1 198 ? 17.778 5.503 -15.339 1.00 55.59 198 GLY A O 1
ATOM 1438 N N . ASN A 1 199 ? 19.225 4.014 -14.473 1.00 51.06 199 ASN A N 1
ATOM 1439 C CA . ASN A 1 199 ? 19.166 3.049 -15.574 1.00 51.06 199 ASN A CA 1
ATOM 1440 C C . ASN A 1 199 ? 17.792 2.366 -15.690 1.00 51.06 199 ASN A C 1
ATOM 1442 O O . ASN A 1 199 ? 17.276 1.837 -14.708 1.00 51.06 199 ASN A O 1
ATOM 1446 N N . ILE A 1 200 ? 17.246 2.305 -16.909 1.00 59.81 200 ILE A N 1
ATOM 1447 C CA . ILE A 1 200 ? 16.076 1.481 -17.243 1.00 59.81 200 ILE A CA 1
ATOM 1448 C C . ILE A 1 200 ? 16.588 0.151 -17.801 1.00 59.81 200 ILE A C 1
ATOM 1450 O O . ILE A 1 200 ? 16.921 0.046 -18.981 1.00 59.81 200 ILE A O 1
ATOM 1454 N N . CYS A 1 201 ? 16.665 -0.872 -16.951 1.00 53.19 201 CYS A N 1
ATOM 1455 C CA . CYS A 1 201 ? 17.010 -2.231 -17.364 1.00 53.19 201 CYS A CA 1
ATOM 1456 C C . CYS A 1 201 ? 15.741 -3.086 -17.404 1.00 53.19 201 CYS A C 1
ATOM 1458 O O . CYS A 1 201 ? 15.253 -3.516 -16.362 1.00 53.19 201 CYS A O 1
ATOM 1460 N N . THR A 1 202 ? 15.209 -3.362 -18.594 1.00 54.56 202 THR A N 1
ATOM 1461 C CA . THR A 1 202 ? 14.109 -4.322 -18.768 1.00 54.56 202 THR A CA 1
ATOM 1462 C C . THR A 1 202 ? 14.656 -5.620 -19.350 1.00 54.56 202 THR A C 1
ATOM 1464 O O . THR A 1 202 ? 15.213 -5.607 -20.447 1.00 54.56 202 THR A O 1
ATOM 1467 N N . SER A 1 203 ? 14.492 -6.759 -18.673 1.00 41.16 203 SER A N 1
ATOM 1468 C CA . SER A 1 203 ? 14.766 -8.057 -19.298 1.00 41.16 203 SER A CA 1
ATOM 1469 C C . SER A 1 203 ? 13.602 -8.430 -20.225 1.00 41.16 203 SER A C 1
ATOM 1471 O O . SER A 1 203 ? 12.476 -8.645 -19.791 1.00 41.16 203 SER A O 1
ATOM 1473 N N . GLY A 1 204 ? 13.855 -8.457 -21.536 1.00 43.91 204 GLY A N 1
ATOM 1474 C CA . GLY A 1 204 ? 12.898 -8.968 -22.528 1.00 43.91 204 GLY A CA 1
ATOM 1475 C C . GLY A 1 204 ? 11.749 -8.032 -22.933 1.00 43.91 204 GLY A C 1
ATOM 1476 O O . GLY A 1 204 ? 10.877 -8.460 -23.684 1.00 43.91 204 GLY A O 1
ATOM 1477 N N . GLY A 1 205 ? 11.743 -6.772 -22.487 1.00 47.09 205 GLY A N 1
ATOM 1478 C CA . GLY A 1 205 ? 10.754 -5.764 -22.889 1.00 47.09 205 GLY A CA 1
ATOM 1479 C C . GLY A 1 205 ? 11.263 -4.828 -23.989 1.00 47.09 205 GLY A C 1
ATOM 1480 O O . GLY A 1 205 ? 12.443 -4.481 -24.019 1.00 47.09 205 GLY A O 1
ATOM 1481 N N . ILE A 1 206 ? 10.373 -4.404 -24.893 1.00 47.88 206 ILE A N 1
ATOM 1482 C CA . ILE A 1 206 ? 10.628 -3.269 -25.791 1.00 47.88 206 ILE A CA 1
ATOM 1483 C C . ILE A 1 206 ? 10.471 -1.995 -24.956 1.00 47.88 206 ILE A C 1
ATOM 1485 O O . ILE A 1 206 ? 9.415 -1.774 -24.362 1.00 47.88 206 ILE A O 1
ATOM 1489 N N . ILE A 1 207 ? 11.500 -1.150 -24.913 1.00 56.28 207 ILE A N 1
ATOM 1490 C CA . ILE A 1 207 ? 11.390 0.174 -24.295 1.00 56.28 207 ILE A CA 1
ATOM 1491 C C . ILE A 1 207 ? 10.753 1.105 -25.331 1.00 56.28 207 ILE A C 1
ATOM 1493 O O . ILE A 1 207 ? 11.436 1.682 -26.174 1.00 56.28 207 ILE A O 1
ATOM 1497 N N . CYS A 1 208 ? 9.426 1.212 -25.293 1.00 46.53 208 CYS A N 1
ATOM 1498 C CA . CYS A 1 208 ? 8.670 2.161 -26.104 1.00 46.53 208 CYS A CA 1
ATOM 1499 C C . CYS A 1 208 ? 8.438 3.440 -25.297 1.00 46.53 208 CYS A C 1
ATOM 1501 O O . CYS A 1 208 ? 7.639 3.453 -24.364 1.00 46.53 208 CYS A O 1
ATOM 1503 N N . GLY A 1 209 ? 9.112 4.524 -25.665 1.00 51.25 209 GLY A N 1
ATOM 1504 C CA . GLY A 1 209 ? 8.857 5.855 -25.124 1.00 51.25 209 GLY A CA 1
ATOM 1505 C C . GLY A 1 209 ? 9.326 6.930 -26.106 1.00 51.25 209 GLY A C 1
ATOM 1506 O O . GLY A 1 209 ? 10.196 6.646 -26.929 1.00 51.25 209 GLY A O 1
ATOM 1507 N N . PRO A 1 210 ? 8.778 8.158 -26.043 1.00 45.00 210 PRO A N 1
ATOM 1508 C CA . PRO A 1 210 ? 9.203 9.261 -26.911 1.00 45.00 210 PRO A CA 1
ATOM 1509 C C . PRO A 1 210 ? 10.683 9.628 -26.716 1.00 45.00 210 PRO A C 1
ATOM 1511 O O . PRO A 1 210 ? 11.317 10.131 -27.639 1.00 45.00 210 PRO A O 1
ATOM 1514 N N . THR A 1 211 ? 11.241 9.321 -25.541 1.00 55.03 211 THR A N 1
ATOM 1515 C CA . THR A 1 211 ? 12.656 9.493 -25.219 1.00 55.03 211 THR A CA 1
ATOM 1516 C C . THR A 1 211 ? 13.098 8.365 -24.290 1.00 55.03 211 THR A C 1
ATOM 1518 O O . THR A 1 211 ? 12.505 8.177 -23.230 1.00 55.03 211 THR A O 1
ATOM 1521 N N . VAL A 1 212 ? 14.158 7.640 -24.657 1.00 58.91 212 VAL A N 1
ATOM 1522 C CA . VAL A 1 212 ? 14.845 6.691 -23.769 1.00 58.91 212 VAL A CA 1
ATOM 1523 C C . VAL A 1 212 ? 16.200 7.290 -23.407 1.00 58.91 212 VAL A C 1
ATOM 1525 O O . VAL A 1 212 ? 17.129 7.260 -24.210 1.00 58.91 212 VAL A O 1
ATOM 1528 N N . CYS A 1 213 ? 16.302 7.877 -22.215 1.00 53.88 213 CYS A N 1
ATOM 1529 C CA . CYS A 1 213 ? 17.560 8.390 -21.675 1.00 53.88 213 CYS A CA 1
ATOM 1530 C C . CYS A 1 213 ? 18.140 7.360 -20.703 1.00 53.88 213 CYS A C 1
ATOM 1532 O O . CYS A 1 213 ? 17.531 7.071 -19.680 1.00 53.88 213 CYS A O 1
ATOM 1534 N N . GLY A 1 214 ? 19.317 6.818 -21.008 1.00 55.28 214 GLY A N 1
ATOM 1535 C CA . GLY A 1 214 ? 20.087 5.984 -20.087 1.00 55.28 214 GLY A CA 1
ATOM 1536 C C . GLY A 1 214 ? 21.486 6.563 -19.920 1.00 55.28 214 GLY A C 1
ATOM 1537 O O . GLY A 1 214 ? 22.132 6.901 -20.909 1.00 55.28 214 GLY A O 1
ATOM 1538 N N . VAL A 1 215 ? 21.958 6.677 -18.678 1.00 48.62 215 VAL A N 1
ATOM 1539 C CA . VAL A 1 215 ? 23.331 7.119 -18.368 1.00 48.62 215 VAL A CA 1
ATOM 1540 C C . VAL A 1 215 ? 24.348 5.973 -18.410 1.00 48.62 215 VAL A C 1
ATOM 1542 O O . VAL A 1 215 ? 25.544 6.218 -18.277 1.00 48.62 215 VAL A O 1
ATOM 1545 N N . SER A 1 216 ? 23.904 4.722 -18.586 1.00 60.28 216 SER A N 1
ATOM 1546 C CA . SER A 1 216 ? 24.799 3.563 -18.716 1.00 60.28 216 SER A CA 1
ATOM 1547 C C . SER A 1 216 ? 24.458 2.679 -19.919 1.00 60.28 216 SER A C 1
ATOM 1549 O O . SER A 1 216 ? 25.165 2.736 -20.920 1.00 60.28 216 SER A O 1
ATOM 1551 N N . TRP A 1 217 ? 23.386 1.880 -19.860 1.00 58.50 217 TRP A N 1
ATOM 1552 C CA . TRP A 1 217 ? 23.066 0.892 -20.901 1.00 58.50 217 TRP A CA 1
ATOM 1553 C C . TRP A 1 217 ? 21.564 0.867 -21.190 1.00 58.50 217 TRP A C 1
ATOM 1555 O O . TRP A 1 217 ? 20.757 0.868 -20.263 1.00 58.50 217 TRP A O 1
ATOM 1565 N N . VAL A 1 218 ? 21.194 0.805 -22.471 1.00 61.28 218 VAL A N 1
ATOM 1566 C CA . VAL A 1 218 ? 19.839 0.452 -22.918 1.00 61.28 218 VAL A 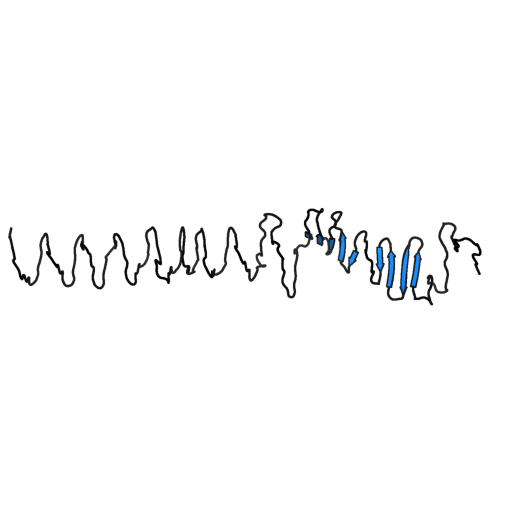CA 1
ATOM 1567 C C . VAL A 1 218 ? 19.921 -0.963 -23.478 1.00 61.28 218 VAL A C 1
ATOM 1569 O O . VAL A 1 218 ? 20.472 -1.175 -24.556 1.00 61.28 218 VAL A O 1
ATOM 1572 N N . CYS A 1 219 ? 19.414 -1.941 -22.731 1.00 61.12 219 CYS A N 1
ATOM 1573 C CA . CYS A 1 219 ? 19.404 -3.344 -23.140 1.00 61.12 219 CYS A CA 1
ATOM 1574 C C . CYS A 1 219 ? 17.995 -3.713 -23.612 1.00 61.12 219 CYS A C 1
ATOM 1576 O O . CYS A 1 219 ? 17.093 -3.872 -22.795 1.00 61.12 219 CYS A O 1
ATOM 1578 N N . GLY A 1 220 ? 17.796 -3.851 -24.922 1.00 61.06 220 GLY A N 1
ATOM 1579 C CA . GLY A 1 220 ? 16.512 -4.244 -25.503 1.00 61.06 220 GLY A CA 1
ATOM 1580 C C . GLY A 1 220 ? 16.701 -4.965 -26.833 1.00 61.06 220 GLY A C 1
ATOM 1581 O O . GLY A 1 220 ? 17.667 -4.706 -27.547 1.00 61.06 220 GLY A O 1
ATOM 1582 N N . GLY A 1 221 ? 15.785 -5.878 -27.170 1.00 58.25 221 GLY A N 1
ATOM 1583 C CA . GLY A 1 221 ? 15.828 -6.607 -28.447 1.00 58.25 221 GLY A CA 1
ATOM 1584 C C . GLY A 1 221 ? 15.607 -5.711 -29.676 1.00 58.25 221 GLY A C 1
ATOM 1585 O O . GLY A 1 221 ? 16.102 -6.023 -30.754 1.00 58.25 221 GLY A O 1
ATOM 1586 N N . CYS A 1 222 ? 14.903 -4.586 -29.511 1.00 63.72 222 CYS A N 1
ATOM 1587 C CA . CYS A 1 222 ? 14.773 -3.505 -30.493 1.00 63.72 222 CYS A CA 1
ATOM 1588 C C . CYS A 1 222 ? 14.736 -2.161 -29.762 1.00 63.72 222 CYS A C 1
ATOM 1590 O O . CYS A 1 222 ? 14.057 -2.033 -28.741 1.00 63.72 222 CYS A O 1
ATOM 1592 N N . VAL A 1 223 ? 15.416 -1.159 -30.321 1.00 67.81 223 VAL A N 1
ATOM 1593 C CA . VAL A 1 223 ? 15.138 0.259 -30.067 1.00 67.81 223 VAL A CA 1
ATOM 1594 C C . VAL A 1 223 ? 14.469 0.776 -31.330 1.00 67.81 223 VAL A C 1
ATOM 1596 O O . VAL A 1 223 ? 15.111 0.872 -32.374 1.00 67.81 223 VAL A O 1
ATOM 1599 N N . CYS A 1 224 ? 13.169 1.039 -31.259 1.00 62.78 224 CYS A N 1
ATOM 1600 C CA . CYS A 1 224 ? 12.387 1.426 -32.422 1.00 62.78 224 CYS A CA 1
ATOM 1601 C C . CYS A 1 224 ? 11.827 2.845 -32.197 1.00 62.78 224 CYS A C 1
ATOM 1603 O O . CYS A 1 224 ? 11.247 3.111 -31.148 1.00 62.78 224 CYS A O 1
ATOM 1605 N N . ALA A 1 225 ? 11.973 3.753 -33.169 1.00 64.88 225 ALA A N 1
ATOM 1606 C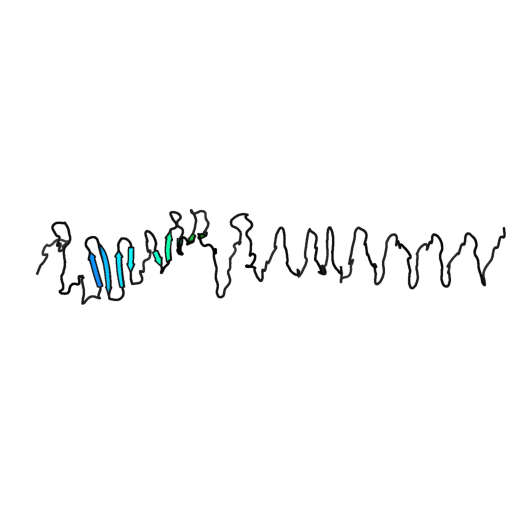 CA . ALA A 1 225 ? 11.281 5.045 -33.158 1.00 64.88 225 ALA A CA 1
ATOM 1607 C C . ALA A 1 225 ? 10.349 5.123 -34.367 1.00 64.88 225 ALA A C 1
ATOM 1609 O O . ALA A 1 225 ? 10.774 4.898 -35.496 1.00 64.88 225 ALA A O 1
ATOM 1610 N N . THR A 1 226 ? 9.073 5.402 -34.115 1.00 59.88 226 THR A N 1
ATOM 1611 C CA . THR A 1 226 ? 7.995 5.359 -35.117 1.00 59.88 226 THR A CA 1
ATOM 1612 C C . THR A 1 226 ? 7.607 6.737 -35.655 1.00 59.88 226 THR A C 1
ATOM 1614 O O . THR A 1 226 ? 6.761 6.830 -36.539 1.00 59.88 226 THR A O 1
ATOM 1617 N N . GLN A 1 227 ? 8.214 7.809 -35.138 1.00 61.25 227 GLN A N 1
ATOM 1618 C CA . GLN A 1 227 ? 7.969 9.188 -35.568 1.00 61.25 227 GLN A CA 1
ATOM 1619 C C . GLN A 1 227 ? 9.204 9.772 -36.266 1.00 61.25 227 GLN A C 1
ATOM 1621 O O . GLN A 1 227 ? 10.318 9.275 -36.096 1.00 61.25 227 GLN A O 1
ATOM 1626 N N . GLY A 1 228 ? 9.009 10.829 -37.062 1.00 57.81 228 GLY A N 1
ATOM 1627 C CA . GLY A 1 228 ? 10.105 11.533 -37.730 1.00 57.81 228 GLY A CA 1
ATOM 1628 C C . GLY A 1 228 ? 11.113 12.097 -36.722 1.00 57.81 228 GLY A C 1
ATOM 1629 O O . GLY A 1 228 ? 10.727 12.753 -35.757 1.00 57.81 228 GLY A O 1
ATOM 1630 N N . GLY A 1 229 ? 12.403 11.835 -36.939 1.00 63.28 229 GLY A N 1
ATOM 1631 C CA . GLY A 1 229 ? 13.483 12.238 -36.039 1.00 63.28 229 GLY A CA 1
ATOM 1632 C C . GLY A 1 229 ? 14.630 11.227 -36.004 1.00 63.28 229 GLY A C 1
ATOM 1633 O O . GLY A 1 229 ? 14.735 10.354 -36.863 1.00 63.28 229 GLY A O 1
ATOM 1634 N N . TRP A 1 230 ? 15.502 11.355 -35.003 1.00 58.50 230 TRP A N 1
ATOM 1635 C CA . TRP A 1 230 ? 16.600 10.418 -34.766 1.00 58.50 230 TRP A CA 1
ATOM 1636 C C . TRP A 1 230 ? 16.109 9.277 -33.871 1.00 58.50 230 TRP A C 1
ATOM 1638 O O . TRP A 1 230 ? 15.819 9.510 -32.701 1.00 58.50 230 TRP A O 1
ATOM 1648 N N . SER A 1 231 ? 16.059 8.042 -34.376 1.00 63.38 231 SER A N 1
ATOM 1649 C CA . SER A 1 231 ? 15.758 6.864 -33.539 1.00 63.38 231 SER A CA 1
ATOM 1650 C C . SER A 1 231 ? 16.874 6.553 -32.533 1.00 63.38 231 SER A C 1
ATOM 1652 O O . SER A 1 231 ? 16.647 5.874 -31.537 1.00 63.38 231 SER A O 1
ATOM 1654 N N . LEU A 1 232 ? 18.087 7.048 -32.799 1.00 71.81 232 LEU A N 1
ATOM 1655 C CA . LEU A 1 232 ? 19.269 6.883 -31.963 1.00 71.81 232 LEU A CA 1
ATOM 1656 C C . LEU A 1 232 ? 20.219 8.072 -32.178 1.00 71.81 232 LEU A C 1
ATOM 1658 O O . LEU A 1 232 ? 20.644 8.330 -33.303 1.00 71.81 232 LEU A O 1
ATOM 1662 N N . ARG A 1 233 ? 20.578 8.783 -31.102 1.00 72.19 233 ARG A N 1
ATOM 1663 C CA . ARG A 1 233 ? 21.627 9.816 -31.101 1.00 72.19 233 ARG A CA 1
ATOM 1664 C C . ARG A 1 233 ? 22.670 9.456 -30.051 1.00 72.19 233 ARG A C 1
ATOM 1666 O O . ARG A 1 233 ? 22.411 9.591 -28.860 1.00 72.19 233 ARG A O 1
ATOM 1673 N N . THR A 1 234 ? 23.845 9.010 -30.483 1.00 72.50 234 THR A N 1
ATOM 1674 C CA . THR A 1 234 ? 24.966 8.692 -29.588 1.00 72.50 234 THR A CA 1
ATOM 1675 C C . THR A 1 234 ? 26.020 9.795 -29.654 1.00 72.50 234 THR A C 1
ATOM 1677 O O . THR A 1 234 ? 26.301 10.336 -30.720 1.00 72.50 234 THR A O 1
ATOM 1680 N N . GLY A 1 235 ? 26.619 10.140 -28.511 1.00 72.19 235 GLY A N 1
ATOM 1681 C CA . GLY A 1 235 ? 27.825 10.981 -28.472 1.00 72.19 235 GLY A CA 1
ATOM 1682 C C . GLY A 1 235 ? 29.113 10.211 -28.799 1.00 72.19 235 GLY A C 1
ATOM 1683 O O . GLY A 1 235 ? 30.163 10.821 -28.960 1.00 72.19 235 GLY A O 1
ATOM 1684 N N . GLY A 1 236 ? 29.031 8.878 -28.883 1.00 79.00 236 GLY A N 1
ATOM 1685 C CA . GLY A 1 236 ? 30.149 7.976 -29.160 1.00 79.00 236 GLY A CA 1
ATOM 1686 C C . GLY A 1 236 ? 29.834 6.960 -30.259 1.00 79.00 236 GLY A C 1
ATOM 1687 O O . GLY A 1 236 ? 28.898 7.136 -31.039 1.00 79.00 236 GLY A O 1
ATOM 1688 N N . CYS A 1 237 ? 30.623 5.889 -30.312 1.00 79.31 237 CYS A N 1
ATOM 1689 C CA . CYS A 1 237 ? 30.531 4.857 -31.343 1.00 79.31 237 CYS A CA 1
ATOM 1690 C C . CYS A 1 237 ? 29.261 3.998 -31.227 1.00 79.31 237 CYS A C 1
ATOM 1692 O O . CYS A 1 237 ? 28.790 3.704 -30.129 1.00 79.31 237 CYS A O 1
ATOM 1694 N N . ILE A 1 238 ? 28.772 3.518 -32.372 1.00 82.31 238 ILE A N 1
ATOM 1695 C CA . ILE A 1 238 ? 27.803 2.421 -32.455 1.00 82.31 238 ILE A CA 1
ATOM 1696 C C . ILE A 1 238 ? 28.596 1.145 -32.748 1.00 82.31 238 ILE A C 1
ATOM 1698 O O . ILE A 1 238 ? 29.225 1.041 -33.800 1.00 82.31 238 ILE A O 1
ATOM 1702 N N . TYR A 1 239 ? 28.566 0.179 -31.830 1.00 81.50 239 TYR A N 1
ATOM 1703 C CA . TYR A 1 239 ? 29.147 -1.148 -32.039 1.00 81.50 239 TYR A CA 1
ATOM 1704 C C . TYR A 1 239 ? 28.031 -2.137 -32.370 1.00 81.50 239 TYR A C 1
ATOM 1706 O O . TYR A 1 239 ? 27.124 -2.341 -31.567 1.00 81.50 239 TYR A O 1
ATOM 1714 N N . ALA A 1 240 ? 28.098 -2.756 -33.546 1.00 80.19 240 ALA A N 1
ATOM 1715 C CA . ALA A 1 240 ? 27.165 -3.793 -33.966 1.00 80.19 240 ALA A CA 1
ATOM 1716 C C . ALA A 1 240 ? 27.940 -5.083 -34.249 1.00 80.19 240 ALA A C 1
ATOM 1718 O O . ALA A 1 240 ? 28.890 -5.071 -35.026 1.00 80.19 240 ALA A O 1
ATOM 1719 N N . ALA A 1 241 ? 27.525 -6.197 -33.642 1.00 80.50 241 ALA A N 1
ATOM 1720 C CA . ALA A 1 241 ? 28.067 -7.518 -33.976 1.00 80.50 241 ALA A CA 1
ATOM 1721 C C . ALA A 1 241 ? 27.583 -8.017 -35.356 1.00 80.50 241 ALA A C 1
ATOM 1723 O O . ALA A 1 241 ? 28.204 -8.891 -35.951 1.00 80.50 241 ALA A O 1
ATOM 1724 N N . GLY A 1 242 ? 26.461 -7.471 -35.843 1.00 82.25 242 GLY A N 1
ATOM 1725 C CA . GLY A 1 242 ? 25.884 -7.755 -37.157 1.00 82.25 242 GLY A CA 1
ATOM 1726 C C . GLY A 1 242 ? 26.100 -6.611 -38.150 1.00 82.25 242 GLY A C 1
ATOM 1727 O O . GLY A 1 242 ? 27.199 -6.087 -38.291 1.00 82.25 242 GLY A O 1
ATOM 1728 N N . CYS A 1 243 ? 25.032 -6.210 -38.844 1.00 80.81 243 CYS A N 1
ATOM 1729 C CA . CYS A 1 243 ? 25.065 -5.104 -39.801 1.00 80.81 243 CYS A CA 1
ATOM 1730 C C . CYS A 1 243 ? 24.376 -3.847 -39.251 1.00 80.81 243 CYS A C 1
ATOM 1732 O O . CYS A 1 243 ? 23.408 -3.939 -38.497 1.00 80.81 243 CYS A O 1
ATOM 1734 N N . VAL A 1 244 ? 24.847 -2.674 -39.678 1.00 84.69 244 VAL A N 1
ATOM 1735 C CA . VAL A 1 244 ? 24.086 -1.420 -39.603 1.00 84.69 244 VAL A CA 1
ATOM 1736 C C . VAL A 1 244 ? 23.441 -1.215 -40.970 1.00 84.69 244 VAL A C 1
ATOM 1738 O O . VAL A 1 244 ? 24.146 -1.104 -41.973 1.00 84.69 244 VAL A O 1
ATOM 1741 N N . ARG A 1 245 ? 22.105 -1.205 -41.025 1.00 80.75 245 ARG A N 1
ATOM 1742 C CA . ARG A 1 245 ? 21.337 -1.026 -42.264 1.00 80.75 245 ARG A CA 1
ATOM 1743 C C . ARG A 1 245 ? 20.544 0.273 -42.194 1.00 80.75 245 ARG A C 1
ATOM 1745 O O . ARG A 1 245 ? 19.759 0.455 -41.271 1.00 80.75 245 ARG A O 1
ATOM 1752 N N . GLY A 1 246 ? 20.726 1.137 -43.186 1.00 79.75 246 GLY A N 1
ATOM 1753 C CA . GLY A 1 246 ? 19.783 2.210 -43.493 1.00 79.75 246 GLY A CA 1
ATOM 1754 C C . GLY A 1 246 ? 18.905 1.781 -44.663 1.00 79.75 246 GLY A C 1
ATOM 1755 O O . GLY A 1 246 ? 19.425 1.226 -45.629 1.00 79.75 246 GLY A O 1
ATOM 1756 N N . GLU A 1 247 ? 17.592 2.007 -44.588 1.00 77.31 247 GLU A N 1
ATOM 1757 C CA . GLU A 1 247 ? 16.697 1.744 -45.727 1.00 77.31 247 GLU A CA 1
ATOM 1758 C C . GLU A 1 247 ? 16.969 2.697 -46.896 1.00 77.31 247 GLU A C 1
ATOM 1760 O O . GLU A 1 247 ? 16.907 2.289 -48.051 1.00 77.31 247 GLU A O 1
ATOM 1765 N N . VAL A 1 248 ? 17.310 3.954 -46.590 1.00 80.38 248 VAL A N 1
ATOM 1766 C CA . VAL A 1 248 ? 17.598 4.990 -47.593 1.00 80.38 248 VAL A CA 1
ATOM 1767 C C . VAL A 1 248 ? 19.096 5.274 -47.683 1.00 80.38 248 VAL A C 1
ATOM 1769 O O . VAL A 1 248 ? 19.671 5.239 -48.767 1.00 80.38 248 VAL A O 1
ATOM 1772 N N . SER A 1 249 ? 19.748 5.558 -46.554 1.00 80.50 249 SER A N 1
ATOM 1773 C CA . SER A 1 249 ? 21.173 5.890 -46.531 1.00 80.50 249 SER A CA 1
ATOM 1774 C C . SER A 1 249 ? 21.821 5.613 -45.176 1.00 80.50 249 SER A C 1
ATOM 1776 O O . SER A 1 249 ? 21.161 5.555 -44.139 1.00 80.50 249 SER A O 1
ATOM 1778 N N . VAL A 1 250 ? 23.147 5.465 -45.200 1.00 83.75 250 VAL A N 1
ATOM 1779 C CA . VAL A 1 250 ? 24.021 5.576 -44.029 1.00 83.75 250 VAL A CA 1
ATOM 1780 C C . VAL A 1 250 ? 24.973 6.733 -44.315 1.00 83.75 250 VAL A C 1
ATOM 1782 O O . VAL A 1 250 ? 25.810 6.639 -45.211 1.00 83.75 250 VAL A O 1
ATOM 1785 N N . CYS A 1 251 ? 24.817 7.839 -43.590 1.00 81.69 251 CYS A N 1
ATOM 1786 C CA . CYS A 1 251 ? 25.614 9.050 -43.785 1.00 81.69 251 CYS A CA 1
ATOM 1787 C C . CYS A 1 251 ? 26.707 9.159 -42.712 1.00 81.69 251 CYS A C 1
ATOM 1789 O O . CYS A 1 251 ? 26.435 8.965 -41.529 1.00 81.69 251 CYS A O 1
ATOM 1791 N N . SER A 1 252 ? 27.928 9.523 -43.113 1.00 81.81 252 SER A N 1
ATOM 1792 C CA . SER A 1 252 ? 29.026 9.895 -42.211 1.00 81.81 252 SER A CA 1
ATOM 1793 C C . SER A 1 252 ? 29.549 11.274 -42.603 1.00 81.81 252 SER A C 1
ATOM 1795 O O . SER A 1 252 ? 29.771 11.529 -43.783 1.00 81.81 252 SER A O 1
ATOM 1797 N N . ASN A 1 253 ? 29.758 12.155 -41.621 1.00 78.12 253 ASN A N 1
ATOM 1798 C CA . ASN A 1 253 ? 30.313 13.497 -41.853 1.00 78.12 253 ASN A CA 1
ATOM 1799 C C . ASN A 1 253 ? 31.842 13.498 -42.027 1.00 78.12 253 ASN A C 1
ATOM 1801 O O . ASN A 1 253 ? 32.410 14.523 -42.388 1.00 78.12 253 ASN A O 1
ATOM 1805 N N . GLY A 1 254 ? 32.510 12.382 -41.720 1.00 80.19 254 GLY A N 1
ATOM 1806 C CA . GLY A 1 254 ? 33.962 12.250 -41.814 1.00 80.19 254 GLY A CA 1
ATOM 1807 C C . GLY A 1 254 ? 34.342 11.118 -42.755 1.00 80.19 254 GLY A C 1
ATOM 1808 O O . GLY A 1 254 ? 34.435 11.300 -43.964 1.00 80.19 254 GLY A O 1
ATOM 1809 N N . PHE A 1 255 ? 34.543 9.933 -42.184 1.00 78.00 255 PHE A N 1
ATOM 1810 C CA . PHE A 1 255 ? 34.973 8.751 -42.921 1.00 78.00 255 PHE A CA 1
ATOM 1811 C C . PHE A 1 255 ? 34.001 7.592 -42.703 1.00 78.00 255 PHE A C 1
ATOM 1813 O O . PHE A 1 255 ? 33.402 7.458 -41.632 1.00 78.00 255 PHE A O 1
ATOM 1820 N N . LEU A 1 256 ? 33.870 6.736 -43.714 1.00 83.50 256 LEU A N 1
ATOM 1821 C CA . LEU A 1 256 ? 33.349 5.382 -43.568 1.00 83.50 256 LEU A CA 1
ATOM 1822 C C . LEU A 1 256 ? 34.548 4.434 -43.640 1.00 83.50 256 LEU A C 1
ATOM 1824 O O . LEU A 1 256 ? 35.111 4.230 -44.713 1.00 83.50 256 LEU A O 1
ATOM 1828 N N . HIS A 1 257 ? 34.968 3.892 -42.498 1.00 80.56 257 HIS A N 1
ATOM 1829 C CA . HIS A 1 257 ? 36.037 2.897 -42.458 1.00 80.56 257 HIS A CA 1
ATOM 1830 C C . HIS A 1 257 ? 35.430 1.495 -42.556 1.00 80.56 257 HIS A C 1
ATOM 1832 O O . HIS A 1 257 ? 34.639 1.105 -41.699 1.00 80.56 257 HIS A O 1
ATOM 1838 N N . ALA A 1 258 ? 35.793 0.742 -43.593 1.00 80.00 258 ALA A N 1
ATOM 1839 C CA . ALA A 1 258 ? 35.389 -0.650 -43.762 1.00 80.00 258 ALA A CA 1
ATOM 1840 C C . ALA A 1 258 ? 36.626 -1.548 -43.709 1.00 80.00 258 ALA A C 1
ATOM 1842 O O . ALA A 1 258 ? 37.607 -1.283 -44.398 1.00 80.00 258 ALA A O 1
ATOM 1843 N N . GLY A 1 259 ? 36.574 -2.613 -42.903 1.00 77.50 259 GLY A N 1
ATOM 1844 C CA . GLY A 1 259 ? 37.723 -3.503 -42.710 1.00 77.50 259 GLY A CA 1
ATOM 1845 C C . GLY A 1 259 ? 38.106 -4.308 -43.957 1.00 77.50 259 GLY A C 1
ATOM 1846 O O . GLY A 1 259 ? 39.282 -4.593 -44.152 1.00 77.50 259 GLY A O 1
ATOM 1847 N N . THR A 1 260 ? 37.136 -4.670 -44.805 1.00 80.12 260 THR A N 1
ATOM 1848 C CA . THR A 1 260 ? 37.392 -5.478 -46.014 1.00 80.12 260 THR A CA 1
ATOM 1849 C C . THR A 1 260 ? 37.085 -4.712 -47.295 1.00 80.12 260 THR A C 1
ATOM 1851 O O . THR A 1 260 ? 37.958 -4.570 -48.143 1.00 80.12 260 THR A O 1
ATOM 1854 N N . TYR A 1 261 ? 35.858 -4.215 -47.459 1.00 75.75 261 TYR A N 1
ATOM 1855 C CA . TYR A 1 261 ? 35.464 -3.456 -48.644 1.00 75.75 261 TYR A CA 1
ATOM 1856 C C . TYR A 1 261 ? 34.274 -2.540 -48.351 1.00 75.75 261 TYR A C 1
ATOM 1858 O O . TYR A 1 261 ? 33.455 -2.823 -47.477 1.00 75.75 261 TYR A O 1
ATOM 1866 N N . VAL A 1 262 ? 34.154 -1.472 -49.139 1.00 81.25 262 VAL A N 1
ATOM 1867 C CA . VAL A 1 262 ? 32.895 -0.750 -49.354 1.00 81.25 262 VAL A CA 1
ATOM 1868 C C . VAL A 1 262 ? 32.381 -1.189 -50.723 1.00 81.25 262 VAL A C 1
ATOM 1870 O O . VAL A 1 262 ? 33.102 -1.075 -51.710 1.00 81.25 262 VAL A O 1
ATOM 1873 N N . SER A 1 263 ? 31.168 -1.739 -50.782 1.00 81.06 263 SER A N 1
ATOM 1874 C CA . SER A 1 263 ? 30.534 -2.177 -52.031 1.00 81.06 263 SER A CA 1
ATOM 1875 C C . SER A 1 263 ? 29.221 -1.431 -52.228 1.00 81.06 263 SER A C 1
ATOM 1877 O O . SER A 1 263 ? 28.468 -1.236 -51.274 1.00 81.06 263 SER A O 1
ATOM 1879 N N . ALA A 1 264 ? 28.952 -1.020 -53.465 1.00 80.38 264 ALA A N 1
ATOM 1880 C CA . ALA A 1 264 ? 27.689 -0.421 -53.870 1.00 80.38 264 ALA A CA 1
ATOM 1881 C C . ALA A 1 264 ? 27.087 -1.238 -55.016 1.00 80.38 264 ALA A C 1
ATOM 1883 O O . ALA A 1 264 ? 27.800 -1.629 -55.937 1.00 80.38 264 ALA A O 1
ATOM 1884 N N . ALA A 1 265 ? 25.774 -1.472 -54.966 1.00 80.19 265 ALA A N 1
ATOM 1885 C CA . ALA A 1 265 ? 25.076 -2.254 -55.986 1.00 80.19 265 ALA A CA 1
ATOM 1886 C C . ALA A 1 265 ? 24.989 -1.529 -57.341 1.00 80.19 265 ALA A C 1
ATOM 1888 O O . ALA A 1 265 ? 25.049 -2.177 -58.380 1.00 80.19 265 ALA A O 1
ATOM 1889 N N . THR A 1 266 ? 24.860 -0.197 -57.327 1.00 81.12 266 THR A N 1
ATOM 1890 C CA . THR A 1 266 ? 24.671 0.601 -58.551 1.00 81.12 266 THR A CA 1
ATOM 1891 C C . THR A 1 266 ? 25.906 1.429 -58.892 1.00 81.12 266 THR A C 1
ATOM 1893 O O . THR A 1 266 ? 26.471 1.272 -59.969 1.00 81.12 266 THR A O 1
ATOM 1896 N N . TYR A 1 267 ? 26.345 2.318 -57.996 1.00 76.50 267 TYR A N 1
ATOM 1897 C CA . TYR A 1 267 ? 27.536 3.141 -58.206 1.00 76.50 267 TYR A CA 1
ATOM 1898 C C . TYR A 1 267 ? 28.114 3.642 -56.876 1.00 76.50 267 TYR A C 1
ATOM 1900 O O . TYR A 1 267 ? 27.391 3.791 -55.892 1.00 76.50 267 TYR A O 1
ATOM 1908 N N . MET A 1 268 ? 29.417 3.935 -56.861 1.00 81.81 268 MET A N 1
ATOM 1909 C CA . MET A 1 268 ? 30.066 4.744 -55.824 1.00 81.81 268 MET A CA 1
ATOM 1910 C C . MET A 1 268 ? 30.368 6.122 -56.414 1.00 81.81 268 MET A C 1
ATOM 1912 O O . MET A 1 268 ? 31.066 6.216 -57.421 1.00 81.81 268 MET A O 1
ATOM 1916 N N . GLN A 1 269 ? 29.845 7.185 -55.803 1.00 81.62 269 GLN A N 1
ATOM 1917 C CA . GLN A 1 269 ? 30.094 8.564 -56.227 1.00 81.62 269 GLN A CA 1
ATOM 1918 C C . GLN A 1 269 ? 30.845 9.315 -55.132 1.00 81.62 269 GLN A C 1
ATOM 1920 O O . GLN A 1 269 ? 30.430 9.313 -53.976 1.00 81.62 269 GLN A O 1
ATOM 1925 N N . ALA A 1 270 ? 31.925 9.992 -55.515 1.00 81.31 270 ALA A N 1
ATOM 1926 C CA . ALA A 1 270 ? 32.645 10.932 -54.667 1.00 81.31 270 ALA A CA 1
ATOM 1927 C C . ALA A 1 270 ? 32.641 12.313 -55.328 1.00 81.31 270 ALA A C 1
ATOM 1929 O O . ALA A 1 270 ? 32.786 12.419 -56.545 1.00 81.31 270 ALA A O 1
ATOM 1930 N N . SER A 1 271 ? 32.482 13.372 -54.534 1.00 78.81 271 SER A N 1
ATOM 1931 C CA . SER A 1 271 ? 32.504 14.755 -55.028 1.00 78.81 271 SER A CA 1
ATOM 1932 C C . SER A 1 271 ? 33.909 15.253 -55.374 1.00 78.81 271 SER A C 1
ATOM 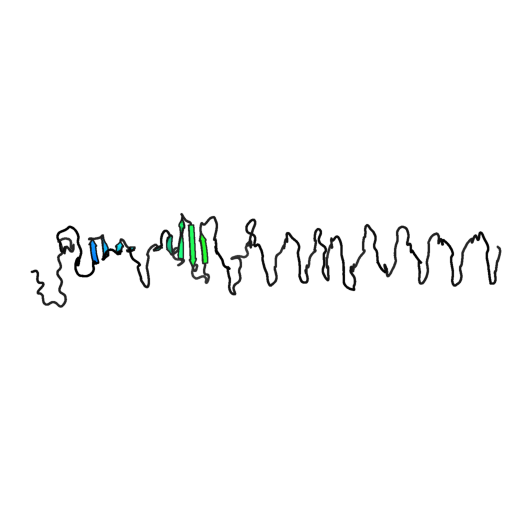1934 O O . SER A 1 271 ? 34.038 16.204 -56.139 1.00 78.81 271 SER A O 1
ATOM 1936 N N . SER A 1 272 ? 34.958 14.637 -54.819 1.00 82.88 272 SER A N 1
ATOM 1937 C CA . SER A 1 272 ? 36.349 15.052 -55.047 1.00 82.88 272 SER A CA 1
ATOM 1938 C C . SER A 1 272 ? 37.200 13.945 -55.659 1.00 82.88 272 SER A C 1
ATOM 1940 O O . SER A 1 272 ? 37.730 14.125 -56.750 1.00 82.88 272 SER A O 1
ATOM 1942 N N . TYR A 1 273 ? 37.340 12.798 -54.992 1.00 79.06 273 TYR A N 1
ATOM 1943 C CA . TYR A 1 273 ? 38.144 11.688 -55.501 1.00 79.06 273 TYR A CA 1
ATOM 1944 C C . TYR A 1 273 ? 37.701 10.348 -54.910 1.00 79.06 273 TYR A C 1
ATOM 1946 O O . TYR A 1 273 ? 37.193 10.282 -53.792 1.00 79.06 273 TYR A O 1
ATOM 1954 N N . VAL A 1 274 ? 37.950 9.274 -55.659 1.00 81.50 274 VAL A N 1
ATOM 1955 C CA . VAL A 1 274 ? 38.027 7.903 -55.142 1.00 81.50 274 VAL A CA 1
ATOM 1956 C C . VAL A 1 274 ? 39.499 7.507 -55.223 1.00 81.50 274 VAL A C 1
ATOM 1958 O O . VAL A 1 274 ? 40.079 7.539 -56.304 1.00 81.50 274 VAL A O 1
ATOM 1961 N N . GLN A 1 275 ? 40.119 7.191 -54.086 1.00 81.88 275 GLN A N 1
ATOM 1962 C CA . GLN A 1 275 ? 41.534 6.821 -54.008 1.00 81.88 275 GLN A CA 1
ATOM 1963 C C . GLN A 1 275 ? 41.668 5.402 -53.454 1.00 81.88 275 GLN A C 1
ATOM 1965 O O . GLN A 1 275 ? 41.057 5.070 -52.440 1.00 81.88 275 GLN A O 1
ATOM 1970 N N . ALA A 1 276 ? 42.503 4.584 -54.093 1.00 79.81 276 ALA A N 1
ATOM 1971 C CA . ALA A 1 276 ? 42.926 3.285 -53.582 1.00 79.81 276 ALA A CA 1
ATOM 1972 C C . ALA A 1 276 ? 44.445 3.283 -53.380 1.00 79.81 276 ALA A C 1
ATOM 1974 O O . ALA A 1 276 ? 45.179 3.850 -54.188 1.00 79.81 276 ALA A O 1
ATOM 1975 N N . SER A 1 277 ? 44.923 2.642 -52.312 1.00 78.12 277 SER A N 1
ATOM 1976 C CA . SER A 1 277 ? 46.357 2.544 -52.008 1.00 78.12 277 SER A CA 1
ATOM 1977 C C . SER A 1 277 ? 47.104 1.542 -52.893 1.00 78.12 277 SER A C 1
ATOM 1979 O O . SER A 1 277 ? 48.324 1.626 -52.996 1.00 78.12 277 SER A O 1
ATOM 1981 N N . SER A 1 278 ? 46.401 0.590 -53.517 1.00 81.81 278 SER A N 1
ATOM 1982 C CA . SER A 1 278 ? 47.023 -0.456 -54.342 1.00 81.81 278 SER A CA 1
ATOM 1983 C C . SER A 1 278 ? 46.438 -0.542 -55.748 1.00 81.81 278 SER A C 1
ATOM 1985 O O . SER A 1 278 ? 47.181 -0.422 -56.715 1.00 81.81 278 SER A O 1
ATOM 1987 N N . HIS A 1 279 ? 45.127 -0.746 -55.893 1.00 78.88 279 HIS A N 1
ATOM 1988 C CA . HIS A 1 279 ? 44.497 -0.877 -57.208 1.00 78.88 279 HIS A CA 1
ATOM 1989 C C . HIS A 1 279 ? 43.055 -0.363 -57.202 1.00 78.88 279 HIS A C 1
ATOM 1991 O O . HIS A 1 279 ? 42.340 -0.506 -56.213 1.00 78.88 279 HIS A O 1
ATOM 1997 N N . MET A 1 280 ? 42.623 0.197 -58.333 1.00 80.62 280 MET A N 1
ATOM 1998 C CA . MET A 1 280 ? 41.212 0.397 -58.664 1.00 80.62 280 MET A CA 1
ATOM 1999 C C . MET A 1 280 ? 40.870 -0.538 -59.823 1.00 80.62 280 MET A C 1
ATOM 2001 O O . MET A 1 280 ? 41.398 -0.373 -60.920 1.00 80.62 280 MET A O 1
ATOM 2005 N N . CYS A 1 281 ? 40.006 -1.522 -59.582 1.00 79.19 281 CYS A N 1
ATOM 2006 C CA . CYS A 1 281 ? 39.542 -2.454 -60.609 1.00 79.19 281 CYS A CA 1
ATOM 2007 C C . CYS A 1 281 ? 38.118 -2.080 -61.032 1.00 79.19 281 CYS A C 1
ATOM 2009 O O . CYS A 1 281 ? 37.228 -2.005 -60.187 1.00 79.19 281 CYS A O 1
ATOM 2011 N N . ALA A 1 282 ? 37.892 -1.875 -62.330 1.00 79.44 282 ALA A N 1
ATOM 2012 C CA . ALA A 1 282 ? 36.561 -1.680 -62.900 1.00 79.44 282 ALA A CA 1
ATOM 2013 C C . ALA A 1 282 ? 36.199 -2.880 -63.783 1.00 79.44 282 ALA A C 1
ATOM 2015 O O . ALA A 1 282 ? 37.009 -3.307 -64.601 1.00 79.44 282 ALA A O 1
ATOM 2016 N N . GLY A 1 283 ? 34.989 -3.423 -63.612 1.00 76.31 283 GLY A N 1
ATOM 2017 C CA . GLY A 1 283 ? 34.561 -4.637 -64.318 1.00 76.31 283 GLY A CA 1
ATOM 2018 C C . GLY A 1 283 ? 34.299 -4.446 -65.816 1.00 76.31 283 GLY A C 1
ATOM 2019 O O . GLY A 1 283 ? 34.553 -5.366 -66.586 1.00 76.31 283 GLY A O 1
ATOM 2020 N N . SER A 1 284 ? 33.824 -3.264 -66.229 1.00 81.50 284 SER A N 1
ATOM 2021 C CA . SER A 1 284 ? 33.458 -2.996 -67.632 1.00 81.50 284 SER A CA 1
ATOM 2022 C C . SER A 1 284 ? 34.240 -1.835 -68.242 1.00 81.50 284 SER A C 1
ATOM 2024 O O . SER A 1 284 ? 34.821 -1.984 -69.311 1.00 81.50 284 SER A O 1
ATOM 2026 N N . TYR A 1 285 ? 34.260 -0.670 -67.589 1.00 78.44 285 TYR A N 1
ATOM 2027 C CA . TYR A 1 285 ? 34.952 0.514 -68.101 1.00 78.44 285 TYR A CA 1
ATOM 2028 C C . TYR A 1 285 ? 35.312 1.493 -66.978 1.00 78.44 285 TYR A C 1
ATOM 2030 O O . TYR A 1 285 ? 34.666 1.523 -65.931 1.00 78.44 285 TYR A O 1
ATOM 2038 N N . ILE A 1 286 ? 36.322 2.330 -67.228 1.00 80.25 286 ILE A N 1
ATOM 2039 C CA . ILE A 1 286 ? 36.607 3.554 -66.471 1.00 80.25 286 ILE A CA 1
ATOM 2040 C C . ILE A 1 286 ? 36.299 4.724 -67.409 1.00 80.25 286 ILE A C 1
ATOM 2042 O O . ILE A 1 286 ? 36.940 4.861 -68.448 1.00 80.25 286 ILE A O 1
ATOM 2046 N N . CYS A 1 287 ? 35.326 5.567 -67.059 1.00 79.50 287 CYS A N 1
ATOM 2047 C CA . CYS A 1 287 ? 35.058 6.813 -67.779 1.00 79.50 287 CYS A CA 1
ATOM 2048 C C . CYS A 1 287 ? 35.617 7.995 -66.984 1.00 79.50 287 CYS A C 1
ATOM 2050 O O . CYS A 1 287 ? 35.180 8.238 -65.861 1.00 79.50 287 CYS A O 1
ATOM 2052 N N . ALA A 1 288 ? 36.541 8.752 -67.575 1.00 80.19 288 ALA A N 1
ATOM 2053 C CA . ALA A 1 288 ? 37.006 10.026 -67.036 1.00 80.19 288 ALA A CA 1
ATOM 2054 C C . ALA A 1 288 ? 36.407 11.171 -67.864 1.00 80.19 288 ALA A C 1
ATOM 2056 O O . ALA A 1 288 ? 36.608 11.226 -69.072 1.00 80.19 288 ALA A O 1
ATOM 2057 N N . GLY A 1 289 ? 35.675 12.088 -67.223 1.00 78.12 289 GLY A N 1
ATOM 2058 C CA . GLY A 1 289 ? 35.130 13.285 -67.887 1.00 78.12 289 GLY A CA 1
ATOM 2059 C C . GLY A 1 289 ? 36.184 14.357 -68.213 1.00 78.12 289 GLY A C 1
ATOM 2060 O O . GLY A 1 289 ? 35.859 15.366 -68.829 1.00 78.12 289 GLY A O 1
ATOM 2061 N N . GLY A 1 290 ? 37.432 14.147 -67.785 1.00 81.81 290 GLY A N 1
ATOM 2062 C CA . GLY A 1 290 ? 38.585 15.007 -68.045 1.00 81.81 290 GLY A CA 1
ATOM 2063 C C . GLY A 1 290 ? 39.827 14.165 -68.341 1.00 81.81 290 GLY A C 1
ATOM 2064 O O . GLY A 1 290 ? 39.750 13.168 -69.052 1.00 81.81 290 GLY A O 1
ATOM 2065 N N . ASN A 1 291 ? 40.974 14.532 -67.769 1.00 80.44 291 ASN A N 1
ATOM 2066 C CA . ASN A 1 291 ? 42.219 13.796 -67.990 1.00 80.44 291 ASN A CA 1
ATOM 2067 C C . ASN A 1 291 ? 42.271 12.510 -67.147 1.00 80.44 291 ASN A C 1
ATOM 2069 O O . ASN A 1 291 ? 42.120 12.559 -65.927 1.00 80.44 291 ASN A O 1
ATOM 2073 N N . LEU A 1 292 ? 42.559 11.374 -67.786 1.00 84.50 292 LEU A N 1
ATOM 2074 C CA . LEU A 1 292 ? 43.064 10.180 -67.110 1.00 84.50 292 LEU A CA 1
ATOM 2075 C C . LEU A 1 292 ? 44.594 10.217 -67.151 1.00 84.50 292 LEU A C 1
ATOM 2077 O O . LEU A 1 292 ? 45.196 9.961 -68.191 1.00 84.50 292 LEU A O 1
ATOM 2081 N N . THR A 1 293 ? 45.222 10.534 -66.021 1.00 82.56 293 THR A N 1
ATOM 2082 C CA . THR A 1 293 ? 46.683 10.503 -65.894 1.00 82.56 293 THR A CA 1
ATOM 2083 C C . THR A 1 293 ? 47.113 9.175 -65.285 1.00 82.56 293 THR A C 1
ATOM 2085 O O . THR A 1 293 ? 46.756 8.875 -64.147 1.00 82.56 293 THR A O 1
ATOM 2088 N N . VAL A 1 294 ? 47.914 8.400 -66.015 1.00 84.50 294 VAL A N 1
ATOM 2089 C CA . VAL A 1 294 ? 48.570 7.193 -65.494 1.00 84.50 294 VAL A CA 1
ATOM 2090 C C . VAL A 1 294 ? 50.056 7.494 -65.343 1.00 84.50 294 VAL A C 1
ATOM 2092 O O . VAL A 1 294 ? 50.744 7.728 -66.331 1.00 84.50 294 VAL A O 1
ATOM 2095 N N . ASN A 1 295 ? 50.554 7.515 -64.106 1.00 80.56 295 ASN A N 1
ATOM 2096 C CA . ASN A 1 295 ? 51.983 7.655 -63.839 1.00 80.56 295 ASN A CA 1
ATOM 2097 C C . ASN A 1 295 ? 52.595 6.254 -63.700 1.00 80.56 295 ASN A C 1
ATOM 2099 O O . ASN A 1 295 ? 52.447 5.614 -62.660 1.00 80.56 295 ASN A O 1
ATOM 2103 N N . GLY A 1 296 ? 53.193 5.754 -64.781 1.00 83.19 296 GLY A N 1
ATOM 2104 C CA . GLY A 1 296 ? 53.738 4.400 -64.875 1.00 83.19 296 GLY A CA 1
ATOM 2105 C C . GLY A 1 296 ? 53.367 3.714 -66.188 1.00 83.19 296 GLY A C 1
ATOM 2106 O O . GLY A 1 296 ? 53.123 4.362 -67.205 1.00 83.19 296 GLY A O 1
ATOM 2107 N N . THR A 1 297 ? 53.324 2.384 -66.172 1.00 80.56 297 THR A N 1
ATOM 2108 C CA . THR A 1 297 ? 53.001 1.581 -67.355 1.00 80.56 297 THR A CA 1
ATOM 2109 C C . THR A 1 297 ? 51.493 1.429 -67.516 1.00 80.56 297 THR A C 1
ATOM 2111 O O . THR A 1 297 ? 50.809 0.956 -66.612 1.00 80.56 297 THR A O 1
ATOM 2114 N N . THR A 1 298 ? 50.980 1.763 -68.700 1.00 85.38 298 THR A N 1
ATOM 2115 C CA . THR A 1 298 ? 49.624 1.381 -69.118 1.00 85.38 298 THR A CA 1
ATOM 2116 C C . THR A 1 298 ? 49.734 0.234 -70.117 1.00 85.38 298 THR A C 1
ATOM 2118 O O . THR A 1 298 ? 50.338 0.402 -71.172 1.00 85.38 298 THR A O 1
ATOM 2121 N N . ALA A 1 299 ? 49.160 -0.926 -69.797 1.00 83.06 299 ALA A N 1
ATOM 2122 C CA . ALA A 1 299 ? 49.031 -2.038 -70.737 1.00 83.06 299 ALA A CA 1
ATOM 2123 C C . ALA A 1 299 ? 47.616 -2.037 -71.331 1.00 83.06 299 ALA A C 1
ATOM 2125 O O . ALA A 1 299 ? 46.633 -2.186 -70.605 1.00 83.06 299 ALA A O 1
ATOM 2126 N N . LEU A 1 300 ? 47.513 -1.853 -72.648 1.00 84.75 300 LEU A N 1
ATOM 2127 C CA . LEU A 1 300 ? 46.253 -1.879 -73.393 1.00 84.75 300 LEU A CA 1
ATOM 2128 C C . LEU A 1 300 ? 46.274 -3.112 -74.299 1.00 84.75 300 LEU A C 1
ATOM 2130 O O . LEU A 1 300 ? 47.033 -3.168 -75.259 1.00 84.75 300 LEU A O 1
ATOM 2134 N N . ASN A 1 301 ? 45.463 -4.118 -73.972 1.00 84.12 301 ASN A N 1
ATOM 2135 C CA . ASN A 1 301 ? 45.495 -5.428 -74.641 1.00 84.12 301 ASN A CA 1
ATOM 2136 C C . ASN A 1 301 ? 44.559 -5.525 -75.860 1.00 84.12 301 ASN A C 1
ATOM 2138 O O . ASN A 1 301 ? 44.307 -6.618 -76.360 1.00 84.12 301 ASN A O 1
ATOM 2142 N N . ASN A 1 302 ? 43.986 -4.405 -76.303 1.00 85.06 302 ASN A N 1
ATOM 2143 C CA . ASN A 1 302 ? 43.051 -4.359 -77.424 1.00 85.06 302 ASN A CA 1
ATOM 2144 C C . ASN A 1 302 ? 43.108 -2.976 -78.104 1.00 85.06 302 ASN A C 1
ATOM 2146 O O . ASN A 1 302 ? 44.086 -2.245 -77.962 1.00 85.06 302 ASN A O 1
ATOM 2150 N N . THR A 1 303 ? 42.072 -2.606 -78.851 1.00 85.00 303 THR A N 1
ATOM 2151 C CA . THR A 1 303 ? 41.984 -1.344 -79.586 1.00 85.00 303 THR A CA 1
ATOM 2152 C C . THR A 1 303 ? 42.065 -0.113 -78.684 1.00 85.00 303 THR A C 1
ATOM 2154 O O . THR A 1 303 ? 41.340 0.009 -77.698 1.00 85.00 303 THR A O 1
ATOM 2157 N N . VAL A 1 304 ? 42.893 0.847 -79.096 1.00 86.12 304 VAL A N 1
ATOM 2158 C CA . VAL A 1 304 ? 42.948 2.196 -78.529 1.00 86.12 304 VAL A CA 1
ATOM 2159 C C . VAL A 1 304 ? 42.392 3.158 -79.573 1.00 86.12 304 VAL A C 1
ATOM 2161 O O . VAL A 1 304 ? 43.026 3.393 -80.598 1.00 86.12 304 VAL A O 1
ATOM 2164 N N . ASN A 1 305 ? 41.196 3.696 -79.334 1.00 82.81 305 ASN A N 1
ATOM 2165 C CA . ASN A 1 305 ? 40.590 4.702 -80.206 1.00 82.81 305 ASN A CA 1
ATOM 2166 C C . ASN A 1 305 ? 40.842 6.094 -79.632 1.00 82.81 305 ASN A C 1
ATOM 2168 O O . ASN A 1 305 ? 40.366 6.416 -78.545 1.00 82.81 305 ASN A O 1
ATOM 2172 N N . ILE A 1 306 ? 41.579 6.917 -80.376 1.00 85.44 306 ILE A N 1
ATOM 2173 C CA . ILE A 1 306 ? 41.944 8.272 -79.968 1.00 85.44 306 ILE A CA 1
ATOM 2174 C C . ILE A 1 306 ? 41.395 9.226 -81.019 1.00 85.44 306 ILE A C 1
ATOM 2176 O O . ILE A 1 306 ? 41.862 9.255 -82.151 1.00 85.44 306 ILE A O 1
ATOM 2180 N N . SER A 1 307 ? 40.378 9.999 -80.652 1.00 84.06 307 SER A N 1
ATOM 2181 C CA . SER A 1 307 ? 39.733 10.979 -81.536 1.00 84.06 307 SER A CA 1
ATOM 2182 C C . SER A 1 307 ? 40.424 12.350 -81.523 1.00 84.06 307 SER A C 1
ATOM 2184 O O . SER A 1 307 ? 39.859 13.329 -82.002 1.00 84.06 307 SER A O 1
ATOM 2186 N N . GLY A 1 308 ? 41.618 12.438 -80.933 1.00 84.00 308 GLY A N 1
ATOM 2187 C CA . GLY A 1 308 ? 42.379 13.670 -80.741 1.00 84.00 308 GLY A CA 1
ATOM 2188 C C . GLY A 1 308 ? 43.880 13.459 -80.926 1.00 84.00 308 GLY A C 1
ATOM 2189 O O . GLY A 1 308 ? 44.321 12.473 -81.514 1.00 84.00 308 GLY A O 1
ATOM 2190 N N . THR A 1 309 ? 44.678 14.399 -80.429 1.00 82.06 309 THR A N 1
ATOM 2191 C CA . THR A 1 309 ? 46.129 14.398 -80.625 1.00 82.06 309 THR A CA 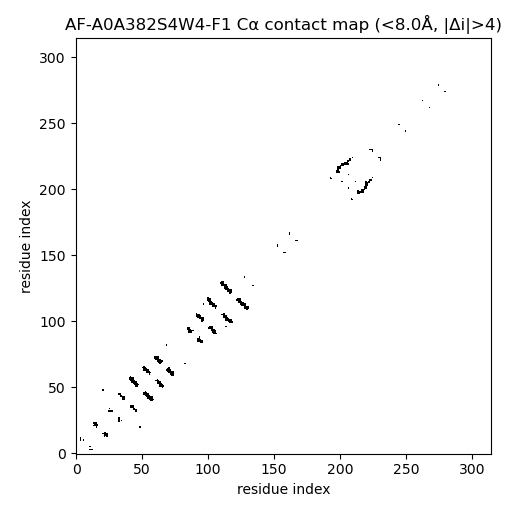1
ATOM 2192 C C . THR A 1 309 ? 46.826 13.448 -79.656 1.00 82.06 309 THR A C 1
ATOM 2194 O O . THR A 1 309 ? 46.692 13.573 -78.440 1.00 82.06 309 THR A O 1
ATOM 2197 N N . THR A 1 310 ? 47.636 12.539 -80.188 1.00 83.56 310 THR A N 1
ATOM 2198 C CA . THR A 1 310 ? 48.580 11.736 -79.406 1.00 83.56 310 THR A CA 1
ATOM 2199 C C . THR A 1 310 ? 49.954 12.381 -79.424 1.00 83.56 310 THR A C 1
ATOM 2201 O O . THR A 1 310 ? 50.505 12.598 -80.501 1.00 83.56 310 THR A O 1
ATOM 2204 N N . ASN A 1 311 ? 50.539 12.627 -78.252 1.00 80.06 311 ASN A N 1
ATOM 2205 C CA . ASN A 1 311 ? 51.952 12.969 -78.138 1.00 80.06 311 ASN A CA 1
ATOM 2206 C C . ASN A 1 311 ? 52.685 11.815 -77.447 1.00 80.06 311 ASN A C 1
ATOM 2208 O O . ASN A 1 311 ? 52.533 11.615 -76.244 1.00 80.06 311 ASN A O 1
ATOM 2212 N N . MET A 1 312 ? 53.420 11.025 -78.228 1.00 82.25 312 MET A N 1
ATOM 2213 C CA . MET A 1 312 ? 54.221 9.909 -77.731 1.00 82.25 312 MET A CA 1
ATOM 2214 C C . MET A 1 312 ? 55.687 10.321 -77.761 1.00 82.25 312 MET A C 1
ATOM 2216 O O . MET A 1 312 ? 56.327 10.275 -78.808 1.00 82.25 312 MET A O 1
ATOM 2220 N N . ASN A 1 313 ? 56.214 10.713 -76.607 1.00 77.38 313 ASN A N 1
ATOM 2221 C CA . ASN A 1 313 ? 57.647 10.910 -76.442 1.00 77.38 313 ASN A CA 1
ATOM 2222 C C . ASN A 1 313 ? 58.235 9.607 -75.904 1.00 77.38 313 ASN A C 1
ATOM 2224 O O . ASN A 1 313 ? 58.017 9.263 -74.744 1.00 77.38 313 ASN A O 1
ATOM 2228 N N . GLY A 1 314 ? 58.921 8.861 -76.769 1.00 69.75 314 GLY A N 1
ATOM 2229 C CA . GLY A 1 314 ? 59.703 7.703 -76.348 1.00 69.75 314 GLY A CA 1
ATOM 2230 C C . GLY A 1 314 ? 60.990 8.151 -75.658 1.00 69.75 314 GLY A C 1
ATOM 2231 O O . GLY A 1 314 ? 61.655 9.067 -76.143 1.00 69.75 314 GLY A O 1
ATOM 2232 N N . SER A 1 315 ? 61.321 7.511 -74.538 1.00 59.44 315 SER A N 1
ATOM 2233 C CA . SER A 1 315 ? 62.659 7.514 -73.935 1.00 59.44 315 SER A CA 1
ATOM 2234 C C . SER A 1 315 ? 63.431 6.284 -74.385 1.00 59.44 315 SER A C 1
ATOM 2236 O O . SER A 1 315 ? 62.817 5.194 -74.289 1.00 59.44 315 SER A O 1
#

Nearest PDB structures (foldseek):
  8tl6-assembly1_A  TM=3.073E-01  e=4.032E+00  Homo sapiens
  7v7b-assembly1_B  TM=3.211E-01  e=5.645E+00  Homo sapiens

Mean predicted aligned error: 15.39 Å

Secondary structure (DSSP, 8-state):
--------SS-----B-TTS-B------TTS---SS-SSS-SEEEEE-TTS-EEEEEGGG-EEEEETTEEEESS----S----SS-EEETTEEEEEEGGGTEEEEE-STT-EEEEEESTTSS-E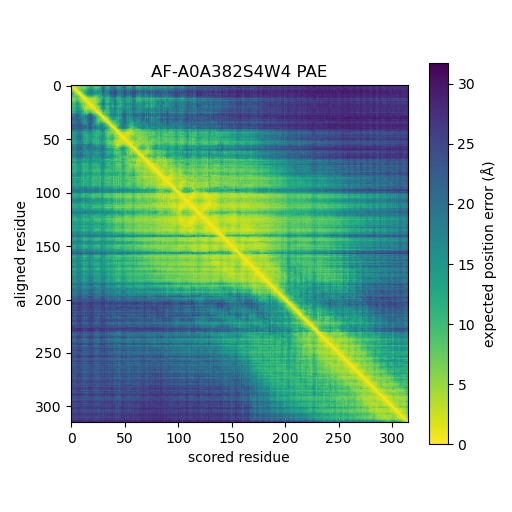EEEEES-TT------SS------S-----SSSS---SSBTTB--S----SS----S----SS----SS----SS----SS----SS----SS----S-----SSS-S---SSPPP-SS----SS----SS----SS----SS----SS----SS----SS----SS-----S-----S----SS-------

Organism: NCBI:txid408172

Sequence (315 aa):
TIRNSVKTNAGGLVLQGSANAHGMQLYWSGGAYGFLDGAWAGWDIRKAVNGNLEAWVGNAGFICACEGSVAAHCCVVAPILCATSYAKIGATCVCTHGGTGRLKLHGSGDNYLLVGPHNDNGWAYIESTNNANGFYFGTNQGNFLFDDGFLGSYNDGEVDVGFGGNRFRCGSFTQNVSADNILLAGGVTSGSTIGTTGNICTSGGIICGPTVCGVSWVCGGCVCATQGGWSLRTGGCIYAAGCVRGEVSVCSNGFLHAGTYVSAATYMQASSYVQASSHMCAGSYICAGGNLTVNGTTALNNTVNISGTTNMNGS

Radius of gyration: 52.58 Å; Cα contacts (8 Å, |Δi|>4): 242; chains: 1; bounding box: 118×35×154 Å

Foldseek 3Di:
DDDPPDPDPDDDDFDADPVRRGPPFDDDPDPDGADDPDDDQAWGWDDDDVFWTWIDRHPQWIWIPGPNDTDMSDDDDDPDDDDPAFDDDPPWTWGADPPQRWIWIDDPDRWIWTWADGPPPVDTDTDTPPPPVGDDDDDPDDDDDDPPDDDDDPDPPDDDPADVVGDDPDDDDPDDDDDPDDDDPDDDDDPADDDDPAADDDDADAPDHPDDDHPPDDDYPDQDDPDPDDSDDDPDDDDDPDDDDDPVDDDDPPDDDDPPDDDDPPDDDDPPDDDDPPDDDDPPDDDDPDDDDDDDDDDDPDDDDDPDDDDDDDD